Protein AF-0000000080333248 (afdb_homodimer)

Organism: NCBI:txid40318

InterPro domains:
  IPR001387 Cro/C1-type, helix-turn-helix domain [PS50943] (46-101)
  IPR001387 Cro/C1-type, helix-turn-helix domain [SM00530] (45-101)
  IPR001387 Cro/C1-type, helix-turn-helix domain [cd00093] (43-95)
  IPR010982 Lambda repressor-like, DNA-binding domain superfamily [G3DSA:1.10.260.40] (26-103)
  IPR010982 Lambda repressor-like, DNA-binding domain superfamily [SSF47413] (44-108)
  IPR039554 HigA2-like, helix-turn-helix domain [PF13744] (44-101)

Sequence (224 aa):
MSTVGWEETKRRARERREAAGLPVRSAQEKQAAMDRLTAEVRAHKLAEVRREQALTQRQVAASMGVSAPRVSAIEHGELDRAEVATLRAYVEALGGRLRVVADFGDAEYTVAMSTVGWEETKRRARERREAAGLPVRSAQEKQAAMDRLTAEVRAHKLAEVRREQALTQRQVAASMGVSAPRVSAIEHGELDRAEVATLRAYVEALGGRLRVVADFGDAEYTVA

Foldseek 3Di:
DPPVVVVVVVVVVVVVCVVVVNDDQDPVRVVVVVVQVVLQVVLQVLVVLCVVVVHDLCRLCVQLVHDSVVSVCSSRRVVVVDDPVSVQSSQVSSPHGDWDWDDPPVDIDTPD/DPPVVVVVVVVVVVVVCVVVVNDDQDPVRVVVVVVQVVQQVVLQVLVVLCVVVVHDLCRLCVQLVHDSVVSVCSSGGVVVVDDPVSVQSSQVSSVHGDWDWDDPPVDIDTPD

Radius of gyration: 24.89 Å; Cα contacts (8 Å, |Δi|>4): 266; chains: 2; bounding box: 52×78×65 Å

Structure (mmCIF, N/CA/C/O backbone):
data_AF-0000000080333248-model_v1
#
loop_
_entity.id
_entity.type
_entity.pdbx_description
1 polymer 'Helix-turn-helix domain-containing protein'
#
loop_
_atom_site.group_PDB
_atom_site.id
_atom_site.type_symbol
_atom_site.label_atom_id
_atom_site.label_alt_id
_atom_site.label_comp_id
_atom_site.label_asym_id
_atom_site.label_entity_id
_atom_site.label_seq_id
_atom_site.pdbx_PDB_ins_code
_atom_site.Cartn_x
_atom_site.Cartn_y
_atom_site.Cartn_z
_atom_site.occupancy
_atom_site.B_iso_or_equiv
_atom_site.auth_seq_id
_atom_site.auth_comp_id
_atom_site.auth_asym_id
_atom_site.auth_atom_id
_atom_site.pdbx_PDB_model_num
ATOM 1 N N . MET A 1 1 ? -14.992 26.625 38.719 1 55.25 1 MET A N 1
ATOM 2 C CA . MET A 1 1 ? -15.188 27.297 37.438 1 55.25 1 MET A CA 1
ATOM 3 C C . MET A 1 1 ? -16.516 26.891 36.812 1 55.25 1 MET A C 1
ATOM 5 O O . MET A 1 1 ? -16.938 25.734 36.938 1 55.25 1 MET A O 1
ATOM 9 N N . SER A 1 2 ? -17.453 27.672 36.719 1 62.12 2 SER A N 1
ATOM 10 C CA . SER A 1 2 ? -18.828 27.359 36.281 1 62.12 2 SER A CA 1
ATOM 11 C C . SER A 1 2 ? -18.844 26.688 34.906 1 62.12 2 SER A C 1
ATOM 13 O O . SER A 1 2 ? -18.484 27.297 33.906 1 62.12 2 SER A O 1
ATOM 15 N N . THR A 1 3 ? -18.875 25.531 34.906 1 75.19 3 THR A N 1
ATOM 16 C CA . THR A 1 3 ? -18.938 24.672 33.719 1 75.19 3 THR A CA 1
ATOM 17 C C . THR A 1 3 ? -19.953 25.219 32.719 1 75.19 3 THR A C 1
ATOM 19 O O . THR A 1 3 ? -19.75 25.125 31.516 1 75.19 3 THR A O 1
ATOM 22 N N . VAL A 1 4 ? -20.922 25.859 33.344 1 78.56 4 VAL A N 1
ATOM 23 C CA . VAL A 1 4 ? -22.016 26.422 32.531 1 78.56 4 VAL A CA 1
ATOM 24 C C . VAL A 1 4 ? -21.484 27.594 31.703 1 78.56 4 VAL A C 1
ATOM 26 O O . VAL A 1 4 ? -21.828 27.734 30.531 1 78.56 4 VAL A O 1
ATOM 29 N N . GLY A 1 5 ? -20.438 28.062 32.25 1 82.44 5 GLY A N 1
ATOM 30 C CA . GLY A 1 5 ? -19.875 29.234 31.609 1 82.44 5 GLY A CA 1
ATOM 31 C C . GLY A 1 5 ? -19.109 28.906 30.344 1 82.44 5 GLY A C 1
ATOM 32 O O . GLY A 1 5 ? -19.203 29.625 29.344 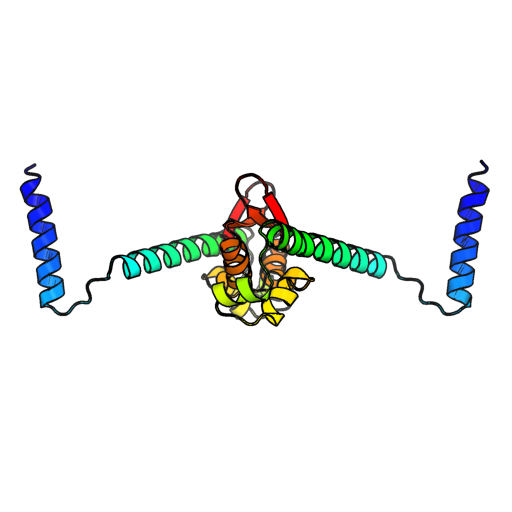1 82.44 5 GLY A O 1
ATOM 33 N N . TRP A 1 6 ? -18.531 27.797 30.406 1 87.62 6 TRP A N 1
ATOM 34 C CA . TRP A 1 6 ? -17.688 27.406 29.281 1 87.62 6 TRP A CA 1
ATOM 35 C C . TRP A 1 6 ? -18.516 26.906 28.109 1 87.62 6 TRP A C 1
ATOM 37 O O . TRP A 1 6 ? -18.266 27.266 26.969 1 87.62 6 TRP A O 1
ATOM 47 N N . GLU A 1 7 ? -19.531 26.094 28.406 1 85.81 7 GLU A N 1
ATOM 48 C CA . GLU A 1 7 ? -20.422 25.578 27.375 1 85.81 7 GLU A CA 1
ATOM 49 C C . GLU A 1 7 ? -21.172 26.703 26.688 1 85.81 7 GLU A C 1
ATOM 51 O O . GLU A 1 7 ? -21.375 26.656 25.469 1 85.81 7 GLU A O 1
ATOM 56 N N . GLU A 1 8 ? -21.641 27.641 27.469 1 85.56 8 GLU A N 1
ATOM 57 C CA . GLU A 1 8 ? -22.344 28.797 26.906 1 85.56 8 GLU A CA 1
ATOM 58 C C . GLU A 1 8 ? -21.422 29.625 26.016 1 85.56 8 GLU A C 1
ATOM 60 O O . GLU A 1 8 ? -21.844 30.078 24.953 1 85.56 8 GLU A O 1
ATOM 65 N N . THR A 1 9 ? -20.281 29.797 26.406 1 86.56 9 THR A N 1
ATOM 66 C CA . THR A 1 9 ? -19.281 30.516 25.625 1 86.56 9 THR A CA 1
ATOM 67 C C . THR A 1 9 ? -19.047 29.812 24.281 1 86.56 9 THR A C 1
ATOM 69 O O . THR A 1 9 ? -19 30.469 23.234 1 86.56 9 THR A O 1
ATOM 72 N N . LYS A 1 10 ? -18.875 28.516 24.281 1 85.44 10 LYS A N 1
ATOM 73 C CA . LYS A 1 10 ? -18.703 27.75 23.047 1 85.44 10 LYS A CA 1
ATOM 74 C C . LYS A 1 10 ? -19.906 27.891 22.141 1 85.44 10 LYS A C 1
ATOM 76 O O . LYS A 1 10 ? -19.766 28.016 20.922 1 85.44 10 LYS A O 1
ATOM 81 N N . ARG A 1 11 ? -21.047 27.766 22.703 1 83.69 11 ARG A N 1
ATOM 82 C CA . ARG A 1 11 ? -22.281 27.891 21.938 1 83.69 11 ARG A CA 1
ATOM 83 C C . ARG A 1 11 ? -22.391 29.25 21.281 1 83.69 11 ARG A C 1
ATOM 85 O O . ARG A 1 11 ? -22.719 29.344 20.094 1 83.69 11 ARG A O 1
ATOM 92 N N . ARG A 1 12 ? -22.141 30.25 21.969 1 86.81 12 ARG A N 1
ATOM 93 C CA . ARG A 1 12 ? -22.203 31.609 21.438 1 86.81 12 ARG A CA 1
ATOM 94 C C . ARG A 1 12 ? -21.203 31.812 20.297 1 86.81 12 ARG A C 1
ATOM 96 O O . ARG A 1 12 ? -21.516 32.438 19.297 1 86.81 12 ARG A O 1
ATOM 103 N N . ALA A 1 13 ? -20 31.312 20.516 1 83.62 13 ALA A N 1
ATOM 104 C CA . ALA A 1 13 ? -18.969 31.391 19.484 1 83.62 13 ALA A CA 1
ATOM 105 C C . ALA A 1 13 ? -19.422 30.719 18.203 1 83.62 13 ALA A C 1
ATOM 107 O O . ALA A 1 13 ? -19.219 31.25 17.109 1 83.62 13 ALA A O 1
ATOM 108 N N . ARG A 1 14 ? -20.031 29.516 18.281 1 81.38 14 ARG A N 1
ATOM 109 C CA . ARG A 1 14 ? -20.562 28.781 17.125 1 81.38 14 ARG A CA 1
ATOM 110 C C . ARG A 1 14 ? -21.625 29.594 16.406 1 81.38 14 ARG A C 1
ATOM 112 O O . ARG A 1 14 ? -21.641 29.656 15.172 1 81.38 14 ARG A O 1
ATOM 119 N N . GLU A 1 15 ? -22.516 30.125 17.156 1 83.62 15 GLU A N 1
ATOM 120 C CA . GLU A 1 15 ? -23.609 30.922 16.609 1 83.62 15 GLU A CA 1
ATOM 121 C C . GLU A 1 15 ? -23.078 32.156 15.875 1 83.62 15 GLU A C 1
ATOM 123 O O . GLU A 1 15 ? -23.578 32.531 14.812 1 83.62 15 GLU A O 1
ATOM 128 N N . ARG A 1 16 ? -22.125 32.688 16.438 1 83.31 16 ARG A N 1
ATOM 129 C CA . ARG A 1 16 ? -21.5 33.844 15.82 1 83.31 16 ARG A CA 1
ATOM 130 C C . ARG A 1 16 ? -20.859 33.469 14.484 1 83.31 16 ARG A C 1
ATOM 132 O O . ARG A 1 16 ? -20.984 34.188 13.5 1 83.31 16 ARG A O 1
ATOM 139 N N . ARG A 1 17 ? -20.156 32.375 14.5 1 83.12 17 ARG A N 1
ATOM 140 C CA . ARG A 1 17 ? -19.531 31.875 13.273 1 83.12 17 ARG A CA 1
ATOM 141 C C . ARG A 1 17 ? -20.578 31.594 12.203 1 83.12 17 ARG A C 1
ATOM 143 O O . ARG A 1 17 ? -20.406 31.969 11.039 1 83.12 17 ARG A O 1
ATOM 150 N N . GLU A 1 18 ? -21.594 30.938 12.633 1 80.5 18 GLU A N 1
ATOM 151 C CA . GLU A 1 18 ? -22.703 30.641 11.727 1 80.5 18 GLU A CA 1
ATOM 152 C C . GLU A 1 18 ? -23.328 31.938 11.188 1 80.5 18 GLU A C 1
ATOM 154 O O . GLU A 1 18 ? -23.625 32.031 10 1 80.5 18 GLU A O 1
ATOM 159 N N . ALA A 1 19 ? -23.5 32.781 12.094 1 85.19 19 ALA A N 1
ATOM 160 C CA . ALA A 1 19 ? -24.094 34.062 11.727 1 85.19 19 ALA A CA 1
ATOM 161 C C . ALA A 1 19 ? -23.203 34.844 10.773 1 85.19 19 ALA A C 1
ATOM 163 O O . ALA A 1 19 ? -23.703 35.594 9.906 1 85.19 19 ALA A O 1
ATOM 164 N N . ALA A 1 20 ? -21.969 34.688 10.945 1 86.31 20 ALA A N 1
ATOM 165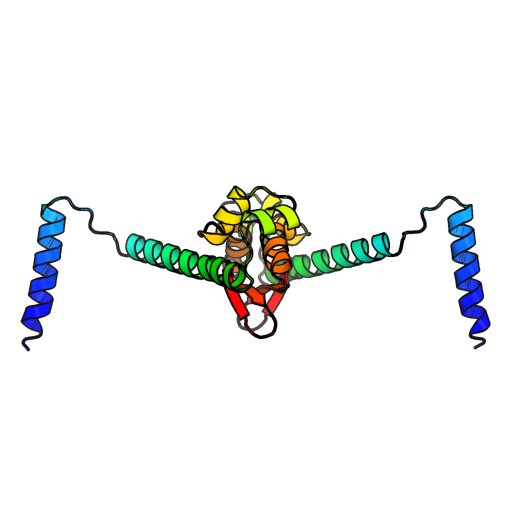 C CA . ALA A 1 20 ? -20.984 35.375 10.109 1 86.31 20 ALA A CA 1
ATOM 166 C C . ALA A 1 20 ? -20.828 34.688 8.758 1 86.31 20 ALA A C 1
ATOM 168 O O . ALA A 1 20 ? -20.109 35.188 7.883 1 86.31 20 ALA A O 1
ATOM 169 N N . GLY A 1 21 ? -21.594 33.562 8.57 1 79.12 21 GLY A N 1
ATOM 170 C CA . GLY A 1 21 ? -21.547 32.812 7.328 1 79.12 21 GLY A CA 1
ATOM 171 C C . GLY A 1 21 ? -20.312 31.938 7.211 1 79.12 21 GLY A C 1
ATOM 172 O O . GLY A 1 21 ? -19.906 31.562 6.102 1 79.12 21 GLY A O 1
ATOM 173 N N . LEU A 1 22 ? -19.641 31.953 8.281 1 77.69 22 LEU A N 1
ATOM 174 C CA . LEU A 1 22 ? -18.469 31.078 8.266 1 77.69 22 LEU A CA 1
ATOM 175 C C . LEU A 1 22 ? -18.891 29.609 8.289 1 77.69 22 LEU A C 1
ATOM 177 O O . LEU A 1 22 ? -19.828 29.234 9.008 1 77.69 22 LEU A O 1
ATOM 181 N N . PRO A 1 23 ? -18.391 28.906 7.41 1 72.12 23 PRO A N 1
ATOM 182 C CA . PRO A 1 23 ? -18.844 27.516 7.344 1 72.12 23 PRO A CA 1
ATOM 183 C C . PRO A 1 23 ? -18.5 26.734 8.609 1 72.12 23 PRO A C 1
ATOM 185 O O . PRO A 1 23 ? -17.422 26.875 9.172 1 72.12 23 PRO A O 1
ATOM 188 N N . VAL A 1 24 ? -19.562 26.344 9.367 1 81.06 24 VAL A N 1
ATOM 189 C CA . VAL A 1 24 ? -19.359 25.359 10.422 1 81.06 24 VAL A CA 1
ATOM 190 C C . VAL A 1 24 ? -19.172 23.984 9.812 1 81.06 24 VAL A C 1
ATOM 192 O O . VAL A 1 24 ? -19.922 23.594 8.906 1 81.06 24 VAL A O 1
ATOM 195 N N . ARG A 1 25 ? -17.984 23.484 10.086 1 83 25 ARG A N 1
ATOM 196 C CA . ARG A 1 25 ? -17.719 22.172 9.508 1 83 25 ARG A CA 1
ATOM 197 C C . ARG A 1 25 ? -18.609 21.094 10.125 1 83 25 ARG A C 1
ATOM 199 O O . ARG A 1 25 ? -18.797 21.062 11.344 1 83 25 ARG A O 1
ATOM 206 N N . SER A 1 26 ? -19.359 20.375 9.328 1 90.06 26 SER A N 1
ATOM 207 C CA . SER A 1 26 ? -20.141 19.234 9.773 1 90.06 26 SER A CA 1
ATOM 208 C C . SER A 1 26 ? -19.266 18.188 10.453 1 90.06 26 SER A C 1
ATOM 210 O O . SER A 1 26 ? -18.031 18.25 10.375 1 90.06 26 SER A O 1
ATOM 212 N N . ALA A 1 27 ? -19.906 17.328 11.281 1 89.81 27 ALA A N 1
ATOM 213 C CA . ALA A 1 27 ? -19.172 16.234 11.914 1 89.81 27 ALA A CA 1
ATOM 214 C C . ALA A 1 27 ? -18.391 15.43 10.883 1 89.81 27 ALA A C 1
ATOM 216 O O . ALA A 1 27 ? -17.25 15.031 11.141 1 89.81 27 ALA A O 1
ATOM 217 N N . GLN A 1 28 ? -19.016 15.219 9.758 1 91.25 28 GLN A N 1
ATOM 218 C CA . GLN A 1 28 ? -18.375 14.484 8.672 1 91.25 28 GLN A CA 1
ATOM 219 C C . GLN A 1 28 ? -17.156 15.242 8.141 1 91.25 28 GLN A C 1
ATOM 221 O O . GLN A 1 28 ? -16.109 14.641 7.875 1 91.25 28 GLN A O 1
ATOM 226 N N . GLU A 1 29 ? -17.312 16.469 8.023 1 91.38 29 GLU A N 1
ATOM 227 C CA . GLU A 1 29 ? -16.219 17.297 7.535 1 91.38 29 GLU A CA 1
ATOM 228 C C . GLU A 1 29 ? -15.055 17.328 8.531 1 91.38 29 GLU A C 1
ATOM 230 O O . GLU A 1 29 ? -13.891 17.312 8.133 1 91.38 29 GLU A O 1
ATOM 235 N N . LYS A 1 30 ? -15.398 17.422 9.75 1 92.12 30 LYS A N 1
ATOM 236 C CA . LYS A 1 30 ? -14.375 17.406 10.789 1 92.12 30 LYS A CA 1
ATOM 237 C C . LYS A 1 30 ? -13.594 16.094 10.773 1 92.12 30 LYS A C 1
ATOM 239 O O . LYS A 1 30 ? -12.359 16.109 10.875 1 92.12 30 LYS A O 1
ATOM 244 N N . GLN A 1 31 ? -14.266 15.031 10.648 1 91.06 31 GLN A N 1
ATOM 245 C CA . GLN A 1 31 ? -13.633 13.727 10.594 1 91.06 31 GLN A CA 1
ATOM 246 C C . GLN A 1 31 ? -12.703 13.609 9.391 1 91.06 31 GLN A C 1
ATOM 248 O O . GLN A 1 31 ? -11.586 13.102 9.5 1 91.06 31 GLN A O 1
ATOM 253 N N . ALA A 1 32 ? -13.219 14.062 8.312 1 89.38 32 ALA A N 1
ATOM 254 C CA . ALA A 1 32 ? -12.406 14.023 7.098 1 89.38 32 ALA A CA 1
ATOM 255 C C . ALA A 1 32 ? -11.141 14.859 7.254 1 89.38 32 ALA A C 1
ATOM 257 O O . ALA A 1 32 ? -10.07 14.477 6.777 1 89.38 32 ALA A O 1
ATOM 258 N N . ALA A 1 33 ? -11.273 15.938 7.836 1 89.62 33 ALA A N 1
ATOM 259 C CA . ALA A 1 33 ? -10.125 16.812 8.062 1 89.62 33 ALA A CA 1
ATOM 260 C C . ALA A 1 33 ? -9.109 16.156 8.992 1 89.62 33 ALA A C 1
ATOM 262 O O . ALA A 1 33 ? -7.902 16.219 8.758 1 89.62 33 ALA A O 1
ATOM 263 N N . MET A 1 34 ? -9.609 15.562 9.984 1 90.12 34 MET A N 1
ATOM 264 C CA . MET A 1 34 ? -8.727 14.867 10.922 1 90.12 34 MET A CA 1
ATOM 265 C C . MET A 1 34 ? -8 13.719 10.227 1 90.12 34 MET A C 1
ATOM 267 O O . MET A 1 34 ? -6.816 13.492 10.469 1 90.12 34 MET A O 1
ATOM 271 N N . ASP A 1 35 ? -8.695 12.977 9.398 1 85.5 35 ASP A N 1
ATOM 272 C CA . ASP A 1 35 ? -8.094 11.883 8.633 1 85.5 35 ASP A CA 1
ATOM 273 C C . ASP A 1 35 ? -6.98 12.398 7.73 1 85.5 35 ASP A C 1
ATOM 275 O O . ASP A 1 35 ? -5.93 11.766 7.609 1 85.5 35 ASP A O 1
ATOM 279 N N . ARG A 1 36 ? -7.254 13.461 7.109 1 85.5 36 ARG A N 1
ATOM 280 C CA . ARG A 1 36 ? -6.25 14.07 6.242 1 85.5 36 ARG A CA 1
ATOM 281 C C . ARG A 1 36 ? -5.008 14.453 7.035 1 85.5 36 ARG A C 1
ATOM 283 O O . ARG A 1 36 ? -3.881 14.211 6.59 1 85.5 36 ARG A O 1
ATOM 290 N N . LEU A 1 37 ? -5.273 15.039 8.172 1 86.31 37 LEU A N 1
ATOM 291 C CA . LEU A 1 37 ? -4.156 15.461 9.008 1 86.31 37 LEU A CA 1
ATOM 292 C C . LEU A 1 37 ? -3.334 14.258 9.461 1 86.31 37 LEU A C 1
ATOM 294 O O . LEU A 1 37 ? -2.102 14.305 9.453 1 86.31 37 LEU A O 1
ATOM 298 N N . THR A 1 38 ? -3.965 13.234 9.844 1 86.06 38 THR A N 1
ATOM 299 C CA . THR A 1 38 ? -3.291 12.016 10.266 1 86.06 38 THR A CA 1
ATOM 300 C C . THR A 1 38 ? -2.449 11.438 9.133 1 86.06 38 THR A C 1
ATOM 302 O O . THR A 1 38 ? -1.312 11.016 9.352 1 86.06 38 THR A O 1
ATOM 305 N N . ALA A 1 39 ? -2.977 11.453 7.93 1 84.56 39 ALA A N 1
ATOM 306 C CA . ALA A 1 39 ? -2.246 10.977 6.762 1 84.56 39 ALA A CA 1
ATOM 307 C C . ALA A 1 39 ? -1.002 11.82 6.504 1 84.56 39 ALA A C 1
ATOM 309 O O . ALA A 1 39 ? 0.063 11.289 6.184 1 84.56 39 ALA A O 1
ATOM 310 N N . GLU A 1 40 ? -1.202 13.078 6.691 1 86.69 40 GLU A N 1
ATOM 311 C CA . GLU A 1 40 ? -0.088 14 6.488 1 86.69 40 GLU A CA 1
ATOM 312 C C . GLU A 1 40 ? 1.023 13.758 7.504 1 86.69 40 GLU A C 1
ATOM 314 O O . GLU A 1 40 ? 2.205 13.766 7.156 1 86.69 40 GLU A O 1
ATOM 319 N N . VAL A 1 41 ? 0.621 13.547 8.672 1 87.31 41 VAL A N 1
ATOM 320 C CA . VAL A 1 41 ? 1.585 13.281 9.734 1 87.31 41 VAL A CA 1
ATOM 321 C C . VAL A 1 41 ? 2.35 12 9.43 1 87.31 41 VAL A C 1
ATOM 323 O O . VAL A 1 41 ? 3.572 11.945 9.586 1 87.31 41 VAL A O 1
ATOM 326 N N . ARG A 1 42 ? 1.69 11.031 8.953 1 85.5 42 ARG A N 1
ATOM 327 C CA . ARG A 1 42 ? 2.316 9.758 8.617 1 85.5 42 ARG A CA 1
ATOM 328 C C . ARG A 1 42 ? 3.318 9.922 7.477 1 85.5 42 ARG A C 1
ATOM 330 O O . ARG A 1 42 ? 4.422 9.367 7.531 1 85.5 42 ARG A O 1
ATOM 337 N N . ALA A 1 43 ? 2.926 10.656 6.5 1 86.25 43 ALA A N 1
ATOM 338 C CA . ALA A 1 43 ? 3.812 10.898 5.363 1 86.25 43 ALA A CA 1
ATOM 339 C C . ALA A 1 43 ? 5.039 11.703 5.789 1 86.25 43 ALA A C 1
ATOM 341 O O . ALA A 1 43 ? 6.145 11.461 5.297 1 86.25 43 ALA A O 1
ATOM 342 N N . HIS A 1 44 ? 4.836 12.547 6.715 1 89.25 44 HIS A N 1
ATOM 343 C CA . HIS A 1 44 ? 5.922 13.398 7.184 1 89.25 44 HIS A CA 1
ATOM 344 C C . HIS A 1 44 ? 6.992 12.578 7.898 1 89.25 44 HIS A C 1
ATOM 346 O O . HIS A 1 44 ? 8.172 12.953 7.887 1 89.25 44 HIS A O 1
ATOM 352 N N . LYS A 1 45 ? 6.602 11.508 8.484 1 91.06 45 LYS A N 1
ATOM 353 C CA . LYS A 1 45 ? 7.586 10.656 9.148 1 91.06 45 LYS A CA 1
ATOM 354 C C . LYS A 1 45 ? 8.617 10.133 8.156 1 91.06 45 LYS A C 1
ATOM 356 O O . LYS A 1 45 ? 9.797 10 8.492 1 91.06 45 LYS A O 1
ATOM 361 N N . LEU A 1 46 ? 8.18 9.875 6.945 1 93.25 46 LEU A N 1
ATOM 362 C CA . LEU A 1 46 ? 9.109 9.43 5.91 1 93.25 46 LEU A CA 1
ATOM 363 C C . LEU A 1 46 ? 10.102 10.531 5.562 1 93.25 46 LEU A C 1
ATOM 365 O O . LEU A 1 46 ? 11.289 10.266 5.359 1 93.25 46 LEU A O 1
ATOM 369 N N . ALA A 1 47 ? 9.578 11.695 5.512 1 94.56 47 ALA A N 1
ATOM 370 C CA . ALA A 1 47 ? 10.445 12.844 5.262 1 94.56 47 ALA A CA 1
ATOM 371 C C . ALA A 1 47 ? 11.469 13.008 6.379 1 94.56 47 ALA A C 1
ATOM 373 O O . ALA A 1 47 ? 12.641 13.305 6.117 1 94.56 47 ALA A O 1
ATOM 374 N N . GLU A 1 48 ? 11.008 12.828 7.613 1 94.94 48 GLU A N 1
ATOM 375 C CA . GLU A 1 48 ? 11.906 12.922 8.766 1 94.94 48 GLU A CA 1
ATOM 376 C C . GLU A 1 48 ? 13.016 11.875 8.68 1 94.94 48 GLU A C 1
ATOM 378 O O . GLU A 1 48 ? 14.18 12.18 8.953 1 94.94 48 GLU A O 1
ATOM 383 N N . VAL A 1 49 ? 12.664 10.664 8.352 1 95 49 VAL A N 1
ATOM 384 C CA . VAL A 1 49 ? 13.648 9.594 8.188 1 95 49 VAL A CA 1
ATOM 385 C C . VAL A 1 49 ? 14.664 9.984 7.117 1 95 49 VAL A C 1
ATOM 387 O O . VAL A 1 49 ? 15.867 9.805 7.305 1 95 49 VAL A O 1
ATOM 390 N N . ARG A 1 50 ? 14.156 10.438 5.973 1 96.38 50 ARG A N 1
ATOM 391 C CA . ARG A 1 50 ? 15.039 10.875 4.891 1 96.38 50 ARG A CA 1
ATOM 392 C C . ARG A 1 50 ? 16.031 11.922 5.383 1 96.38 50 ARG A C 1
ATOM 394 O O . ARG A 1 50 ? 17.234 11.812 5.121 1 96.38 50 ARG A O 1
ATOM 401 N N . ARG A 1 51 ? 15.547 12.93 6.113 1 96.75 51 ARG A N 1
ATOM 402 C CA . ARG A 1 51 ? 16.375 14.023 6.605 1 96.75 51 ARG A CA 1
ATOM 403 C C . ARG A 1 51 ? 17.406 13.516 7.617 1 96.75 51 ARG A C 1
ATOM 405 O O . ARG A 1 51 ? 18.547 13.984 7.641 1 96.75 51 ARG A O 1
ATOM 412 N N . GLU A 1 52 ? 16.984 12.625 8.438 1 95.75 52 GLU A N 1
ATOM 413 C CA . GLU A 1 52 ? 17.891 12.039 9.422 1 95.75 52 GLU A CA 1
ATOM 414 C C . GLU A 1 52 ? 19.062 11.344 8.742 1 95.75 52 GLU A C 1
ATOM 416 O O . GLU A 1 52 ? 20.141 11.219 9.328 1 95.75 52 GLU A O 1
ATOM 421 N N . GLN A 1 53 ? 18.875 10.945 7.551 1 95.62 53 GLN A N 1
ATOM 422 C CA . GLN A 1 53 ? 19.922 10.281 6.785 1 95.62 53 GLN A CA 1
ATOM 423 C C . GLN A 1 53 ? 20.688 11.281 5.918 1 95.62 53 GLN A C 1
ATOM 425 O O . GLN A 1 53 ? 21.5 10.883 5.082 1 95.62 53 GLN A O 1
ATOM 430 N N . ALA A 1 54 ? 20.281 12.484 6.023 1 97.5 54 ALA A N 1
ATOM 431 C CA . ALA A 1 54 ? 20.938 13.594 5.328 1 97.5 54 ALA A CA 1
ATOM 432 C C . ALA A 1 54 ? 20.734 13.484 3.818 1 97.5 54 ALA A C 1
ATOM 434 O O . ALA A 1 54 ? 21.656 13.805 3.049 1 97.5 54 ALA A O 1
ATOM 435 N N . LEU A 1 55 ? 19.656 12.945 3.447 1 97.25 55 LEU A N 1
ATOM 436 C CA . LEU A 1 55 ? 19.312 12.844 2.029 1 97.25 55 LEU A CA 1
ATOM 437 C C . LEU A 1 55 ? 18.359 13.945 1.611 1 97.25 55 LEU A C 1
ATOM 439 O O . LEU A 1 55 ? 17.453 14.305 2.363 1 97.25 55 LEU A O 1
ATOM 443 N N . THR A 1 56 ? 18.562 14.43 0.444 1 97.56 56 THR A N 1
ATOM 444 C CA . THR A 1 56 ? 17.609 15.352 -0.159 1 97.56 56 THR A CA 1
ATOM 445 C C . THR A 1 56 ? 16.547 14.586 -0.943 1 97.56 56 THR A C 1
ATOM 447 O O . THR A 1 56 ? 16.719 13.398 -1.229 1 97.56 56 THR A O 1
ATOM 450 N N . GLN A 1 57 ? 15.469 15.344 -1.197 1 96.5 57 GLN A N 1
ATOM 451 C CA . GLN A 1 57 ? 14.445 14.734 -2.049 1 96.5 57 GLN A CA 1
ATOM 452 C C . GLN A 1 57 ? 15.016 14.383 -3.42 1 96.5 57 GLN A C 1
ATOM 454 O O . GLN A 1 57 ? 14.672 13.352 -3.996 1 96.5 57 GLN A O 1
ATOM 459 N N . ARG A 1 58 ? 15.969 15.164 -3.912 1 97.62 58 ARG A N 1
ATOM 460 C CA . ARG A 1 58 ? 16.578 14.953 -5.219 1 97.62 58 ARG A CA 1
ATOM 461 C C . ARG A 1 58 ? 17.438 13.688 -5.223 1 97.62 58 ARG A C 1
ATOM 463 O O . ARG A 1 58 ? 17.422 12.922 -6.191 1 97.62 58 ARG A O 1
ATOM 470 N N . GLN A 1 59 ? 18.109 13.5 -4.188 1 97.75 59 GLN A N 1
ATOM 471 C CA . GLN A 1 59 ? 18.953 12.32 -4.082 1 97.75 59 GLN A CA 1
ATOM 472 C C . GLN A 1 59 ? 18.125 11.039 -4.023 1 97.75 59 GLN A C 1
ATOM 474 O O . GLN A 1 59 ? 18.438 10.055 -4.688 1 97.75 59 GLN A O 1
ATOM 479 N N . VAL A 1 60 ? 17.109 11.062 -3.27 1 97.62 60 VAL A N 1
ATOM 480 C CA . VAL A 1 60 ? 16.219 9.906 -3.188 1 97.62 60 VAL A CA 1
ATOM 481 C C . VAL A 1 60 ? 15.562 9.656 -4.547 1 97.62 60 VAL A C 1
ATOM 483 O O . VAL A 1 60 ? 15.523 8.523 -5.023 1 97.62 60 VAL A O 1
ATOM 486 N N . ALA A 1 61 ? 15.062 10.734 -5.172 1 97.56 61 ALA A N 1
ATOM 487 C CA . ALA A 1 61 ? 14.422 10.641 -6.48 1 97.56 61 ALA A CA 1
ATOM 488 C C . ALA A 1 61 ? 15.359 10.031 -7.516 1 97.56 61 ALA A C 1
ATOM 490 O O . ALA A 1 61 ? 14.945 9.188 -8.312 1 97.56 61 ALA A O 1
ATOM 491 N N . ALA A 1 62 ? 16.578 10.43 -7.426 1 97.31 62 ALA A N 1
ATOM 492 C CA . ALA A 1 62 ? 17.594 9.906 -8.344 1 97.31 62 ALA A CA 1
ATOM 493 C C . ALA A 1 62 ? 17.781 8.406 -8.156 1 97.31 62 ALA A C 1
ATOM 495 O O . ALA A 1 62 ? 17.828 7.652 -9.133 1 97.31 62 ALA A O 1
ATOM 496 N N . SER A 1 63 ? 17.828 8 -6.918 1 96.31 63 SER A N 1
ATOM 497 C CA . SER A 1 63 ? 18 6.586 -6.621 1 96.31 63 SER A CA 1
ATOM 498 C C . SER A 1 63 ? 16.797 5.77 -7.082 1 96.31 63 SER A C 1
ATOM 500 O O . SER A 1 63 ? 16.938 4.586 -7.398 1 96.31 63 SER A O 1
ATOM 502 N N . MET A 1 64 ? 15.656 6.363 -7.066 1 96.31 64 MET A N 1
ATOM 503 C CA . MET A 1 64 ? 14.414 5.699 -7.453 1 96.31 64 MET A CA 1
ATOM 504 C C . MET A 1 64 ? 14.195 5.793 -8.961 1 96.31 64 MET A C 1
ATOM 506 O O . MET A 1 64 ? 13.352 5.09 -9.516 1 96.31 64 MET A O 1
ATOM 510 N N . GLY A 1 65 ? 14.859 6.668 -9.609 1 96.31 65 GLY A N 1
ATOM 511 C CA . GLY A 1 65 ? 14.633 6.91 -11.031 1 96.31 65 GLY A CA 1
ATOM 512 C C . GLY A 1 65 ? 13.352 7.672 -11.305 1 96.31 65 GLY A C 1
ATOM 513 O O . GLY A 1 65 ? 12.67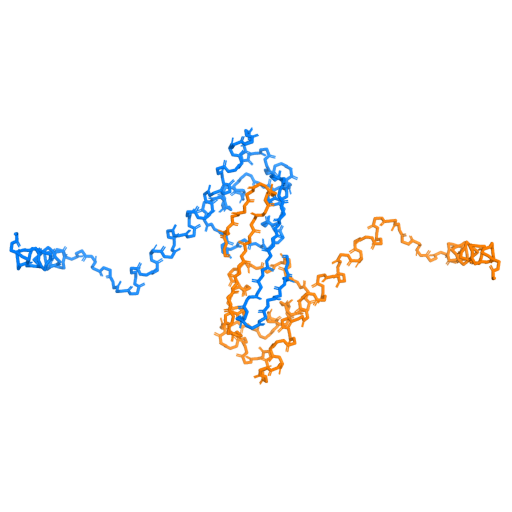2 7.414 -12.297 1 96.31 65 GLY A O 1
ATOM 514 N N . VAL A 1 66 ? 12.961 8.523 -10.383 1 95.88 66 VAL A N 1
ATOM 515 C CA . VAL A 1 66 ? 11.773 9.344 -10.523 1 95.88 66 VAL A CA 1
ATOM 516 C C . VAL A 1 66 ? 12.133 10.82 -10.32 1 95.88 66 VAL A C 1
ATOM 518 O O . VAL A 1 66 ? 13.289 11.148 -10.078 1 95.88 66 VAL A O 1
ATOM 521 N N . SER A 1 67 ? 11.086 11.672 -10.508 1 95.56 67 SER A N 1
ATOM 522 C CA . SER A 1 67 ? 11.297 13.102 -10.32 1 95.56 67 SER A CA 1
ATOM 523 C C . SER A 1 67 ? 11.219 13.477 -8.844 1 95.56 67 SER A C 1
ATOM 525 O O . SER A 1 67 ? 10.539 12.812 -8.062 1 95.56 67 SER A O 1
ATOM 527 N N . ALA A 1 68 ? 11.914 14.594 -8.508 1 95.69 68 ALA A N 1
ATOM 528 C CA . ALA A 1 68 ? 11.883 15.117 -7.141 1 95.69 68 ALA A CA 1
ATOM 529 C C . ALA A 1 68 ? 10.453 15.477 -6.727 1 95.69 68 ALA A C 1
ATOM 531 O O . ALA A 1 68 ? 10.047 15.227 -5.59 1 95.69 68 ALA A O 1
ATOM 532 N N . PRO A 1 69 ? 9.656 15.977 -7.621 1 94.69 69 PRO A N 1
ATOM 533 C CA . PRO A 1 69 ? 8.266 16.266 -7.258 1 94.69 69 PRO A CA 1
ATOM 534 C C . PRO A 1 69 ? 7.48 15.023 -6.867 1 94.69 69 PRO A C 1
ATOM 536 O O . PRO A 1 69 ? 6.605 15.086 -6 1 94.69 69 PRO A O 1
ATOM 539 N N . ARG A 1 70 ? 7.781 13.945 -7.43 1 93.38 70 ARG A N 1
ATOM 540 C CA . ARG A 1 70 ? 7.109 12.703 -7.066 1 93.38 70 ARG A CA 1
ATOM 541 C C . ARG A 1 70 ? 7.461 12.281 -5.645 1 93.38 70 ARG A C 1
ATOM 543 O O . ARG A 1 70 ? 6.59 11.852 -4.887 1 93.38 70 ARG A O 1
ATOM 550 N N . VAL A 1 71 ? 8.742 12.414 -5.355 1 94.62 71 VAL A N 1
ATOM 551 C CA . VAL A 1 71 ? 9.188 12.109 -4 1 94.62 71 VAL A CA 1
ATOM 552 C C . VAL A 1 71 ? 8.523 13.07 -3.016 1 94.62 71 VAL A C 1
ATOM 554 O O . VAL A 1 71 ? 8.031 12.648 -1.963 1 94.62 71 VAL A O 1
ATOM 557 N N . SER A 1 72 ? 8.445 14.32 -3.365 1 93.44 72 SER A N 1
ATOM 558 C CA . SER A 1 72 ? 7.793 15.32 -2.531 1 93.44 72 SER A CA 1
ATOM 559 C C . SER A 1 72 ? 6.328 14.969 -2.287 1 93.44 72 SER A C 1
ATOM 561 O O . SER A 1 72 ? 5.832 15.109 -1.169 1 93.44 72 SER A O 1
ATOM 563 N N . ALA A 1 73 ? 5.691 14.516 -3.291 1 90.81 73 ALA A N 1
ATOM 564 C CA . ALA A 1 73 ? 4.285 14.133 -3.184 1 90.81 73 ALA A CA 1
ATOM 565 C C . ALA A 1 73 ? 4.102 13 -2.184 1 90.81 73 ALA A C 1
ATOM 567 O O . ALA A 1 73 ? 3.139 12.992 -1.411 1 90.81 73 ALA A O 1
ATOM 568 N N . ILE A 1 74 ? 4.949 12.07 -2.209 1 90.88 74 ILE A N 1
ATOM 569 C CA . ILE A 1 74 ? 4.922 10.945 -1.286 1 90.88 74 ILE A CA 1
ATOM 570 C C . ILE A 1 74 ? 5.109 11.445 0.145 1 90.88 74 ILE A C 1
ATOM 572 O O . ILE A 1 74 ? 4.383 11.031 1.053 1 90.88 74 ILE A O 1
ATOM 576 N N . GLU A 1 75 ? 5.98 12.391 0.323 1 92.25 75 GLU A N 1
ATOM 577 C CA . GLU A 1 75 ? 6.344 12.867 1.654 1 92.25 75 GLU A CA 1
ATOM 578 C C . GLU A 1 75 ? 5.289 13.82 2.209 1 92.25 75 GLU A C 1
ATOM 580 O O . GLU A 1 75 ? 5.23 14.055 3.418 1 92.25 75 GLU A O 1
ATOM 585 N N . HIS A 1 76 ? 4.445 14.414 1.37 1 85.44 76 HIS A N 1
ATOM 586 C CA . HIS A 1 76 ? 3.508 15.438 1.821 1 85.44 76 HIS A CA 1
ATOM 587 C C . HIS A 1 76 ? 2.07 14.938 1.763 1 85.44 76 HIS A C 1
ATOM 589 O O . HIS A 1 76 ? 1.128 15.727 1.788 1 85.44 76 HIS A O 1
ATOM 595 N N . GLY A 1 77 ? 1.944 13.711 1.764 1 76 77 GLY A N 1
ATOM 596 C CA . GLY A 1 77 ? 0.627 13.219 2.137 1 76 77 GLY A CA 1
ATOM 597 C C . GLY A 1 77 ? -0.13 12.602 0.977 1 76 77 GLY A C 1
ATOM 598 O O . GLY A 1 77 ? -1.275 12.172 1.134 1 76 77 GLY A O 1
ATOM 599 N N . GLU A 1 78 ? 0.34 12.508 -0.135 1 82.75 78 GLU A N 1
ATOM 600 C CA . GLU A 1 78 ? -0.404 11.883 -1.225 1 82.75 78 GLU A CA 1
ATOM 601 C C . GLU A 1 78 ? -0.125 10.383 -1.294 1 82.75 78 GLU A C 1
ATOM 603 O O . GLU A 1 78 ? 0.004 9.82 -2.383 1 82.75 78 GLU A O 1
ATOM 608 N N . LEU A 1 79 ? -0.054 9.773 -0.053 1 88.5 79 LEU A N 1
ATOM 609 C CA . LEU A 1 79 ? 0.296 8.359 0.002 1 88.5 79 LEU A CA 1
ATOM 610 C C . LEU A 1 79 ? -0.848 7.5 -0.521 1 88.5 79 LEU A C 1
ATOM 612 O O . LEU A 1 79 ? -0.614 6.445 -1.116 1 88.5 79 LEU A O 1
ATOM 616 N N . ASP A 1 80 ? -2.002 8.094 -0.395 1 88.81 80 ASP A N 1
ATOM 617 C CA . ASP A 1 80 ? -3.184 7.363 -0.847 1 88.81 80 ASP A CA 1
ATOM 618 C C . ASP A 1 80 ? -3.135 7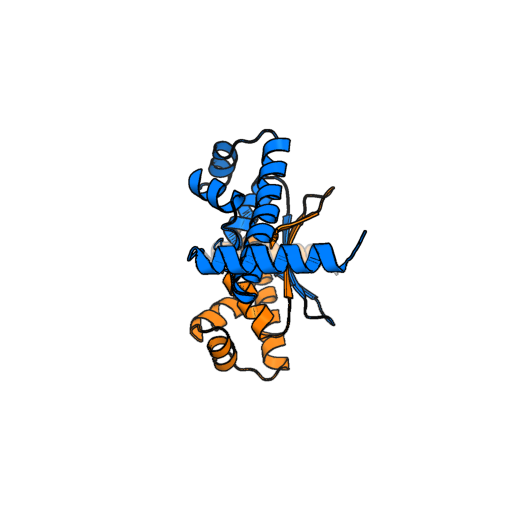.121 -2.354 1 88.81 80 ASP A C 1
ATOM 620 O O . ASP A 1 80 ? -3.572 6.074 -2.832 1 88.81 80 ASP A O 1
ATOM 624 N N . ARG A 1 81 ? -2.531 8.047 -2.975 1 90.38 81 ARG A N 1
ATOM 625 C CA . ARG A 1 81 ? -2.52 7.969 -4.43 1 90.38 81 ARG A CA 1
ATOM 626 C C . ARG A 1 81 ? -1.246 7.297 -4.938 1 90.38 81 ARG A C 1
ATOM 628 O O . ARG A 1 81 ? -1.105 7.043 -6.133 1 90.38 81 ARG A O 1
ATOM 635 N N . ALA A 1 82 ? -0.406 6.984 -4.016 1 92.75 82 ALA A N 1
ATOM 636 C CA . ALA A 1 82 ? 0.839 6.336 -4.422 1 92.75 82 ALA A CA 1
ATOM 637 C C . ALA A 1 82 ? 0.619 4.855 -4.715 1 92.75 82 ALA A C 1
ATOM 639 O O . ALA A 1 82 ? -0.136 4.184 -4.008 1 92.75 82 ALA A O 1
ATOM 640 N N . GLU A 1 83 ? 1.26 4.43 -5.793 1 93.38 83 GLU A N 1
ATOM 641 C CA . GLU A 1 83 ? 1.31 2.99 -6.031 1 93.38 83 GLU A CA 1
ATOM 642 C C . GLU A 1 83 ? 2.131 2.281 -4.957 1 93.38 83 GLU A C 1
ATOM 644 O O . GLU A 1 83 ? 3.137 2.816 -4.484 1 93.38 83 GLU A O 1
ATOM 649 N N . VAL A 1 84 ? 1.736 1.022 -4.676 1 94.44 84 VAL A N 1
ATOM 650 C CA . VAL A 1 84 ? 2.453 0.219 -3.693 1 94.44 84 VAL A CA 1
ATOM 651 C C . VAL A 1 84 ? 3.92 0.091 -4.102 1 94.44 84 VAL A C 1
ATOM 653 O O . VAL A 1 84 ? 4.816 0.241 -3.268 1 94.44 84 VAL A O 1
ATOM 656 N N . ALA A 1 85 ? 4.188 -0.097 -5.371 1 93.06 85 ALA A N 1
ATOM 657 C CA . ALA A 1 85 ? 5.555 -0.241 -5.859 1 93.06 85 ALA A CA 1
ATOM 658 C C . ALA A 1 85 ? 6.359 1.036 -5.629 1 93.06 85 ALA A C 1
ATOM 660 O O . ALA A 1 85 ? 7.543 0.979 -5.297 1 93.06 85 ALA A O 1
ATOM 661 N N . THR A 1 86 ? 5.762 2.121 -5.816 1 94.25 86 THR A N 1
ATOM 662 C CA . THR A 1 86 ? 6.441 3.396 -5.621 1 94.25 86 THR A CA 1
ATOM 663 C C . THR A 1 86 ? 6.797 3.604 -4.152 1 94.25 86 THR A C 1
ATOM 665 O O . THR A 1 86 ? 7.918 3.992 -3.828 1 94.25 86 THR A O 1
ATOM 668 N N . LEU A 1 87 ? 5.836 3.357 -3.35 1 94.69 87 LEU A N 1
ATOM 669 C CA . LEU A 1 87 ? 6.078 3.484 -1.917 1 94.69 87 LEU A CA 1
ATOM 670 C C . LEU A 1 87 ? 7.16 2.514 -1.46 1 94.69 87 LEU A C 1
ATOM 672 O O . LEU A 1 87 ? 8.016 2.869 -0.642 1 94.69 87 LEU A O 1
ATOM 676 N N . ARG A 1 88 ? 7.129 1.348 -2 1 95.19 88 ARG A N 1
ATOM 677 C CA . ARG A 1 88 ? 8.164 0.363 -1.703 1 95.19 88 ARG A CA 1
ATOM 678 C C . ARG A 1 88 ? 9.547 0.879 -2.104 1 95.19 88 ARG A C 1
ATOM 680 O O . ARG A 1 88 ? 10.484 0.819 -1.313 1 95.19 88 ARG A O 1
ATOM 687 N N . ALA A 1 89 ? 9.578 1.354 -3.268 1 95.75 89 ALA A N 1
ATOM 688 C CA . ALA A 1 89 ? 10.852 1.872 -3.766 1 95.75 89 ALA A CA 1
ATOM 689 C C . ALA A 1 89 ? 11.367 3.004 -2.879 1 95.75 89 ALA A C 1
ATOM 691 O O . ALA A 1 89 ? 12.562 3.082 -2.592 1 95.75 89 ALA A O 1
ATOM 692 N N . TYR A 1 90 ? 10.477 3.812 -2.482 1 96.31 90 TYR A N 1
ATOM 693 C CA . TYR A 1 90 ? 10.852 4.934 -1.625 1 96.31 90 TYR A CA 1
ATOM 694 C C . TYR A 1 90 ? 11.414 4.438 -0.296 1 96.31 90 TYR A C 1
ATOM 696 O O . TYR A 1 90 ? 12.492 4.859 0.13 1 96.31 90 TYR A O 1
ATOM 704 N N . VAL A 1 91 ? 10.695 3.617 0.341 1 96.81 91 VAL A N 1
ATOM 705 C CA . VAL A 1 91 ? 11.102 3.088 1.638 1 96.81 91 VAL A CA 1
ATOM 706 C C . VAL A 1 91 ? 12.43 2.348 1.501 1 96.81 91 VAL A C 1
ATOM 708 O O . VAL A 1 91 ? 13.312 2.48 2.354 1 96.81 91 VAL A O 1
ATOM 711 N N . GLU A 1 92 ? 12.586 1.607 0.424 1 96.62 92 GLU A N 1
ATOM 712 C CA . GLU A 1 92 ? 13.828 0.88 0.17 1 96.62 92 GLU A CA 1
ATOM 713 C C . GLU A 1 92 ? 14.992 1.839 -0.066 1 96.62 92 GLU A C 1
ATOM 715 O O . GLU A 1 92 ? 16.109 1.59 0.39 1 96.62 92 GLU A O 1
ATOM 720 N N . ALA A 1 93 ? 14.695 2.891 -0.791 1 96.69 93 ALA A N 1
ATOM 721 C CA . ALA A 1 93 ? 15.711 3.906 -1.034 1 96.69 93 ALA A CA 1
ATOM 722 C C . ALA A 1 93 ? 16.219 4.496 0.278 1 96.69 93 ALA A C 1
ATOM 724 O O . ALA A 1 93 ? 17.375 4.941 0.36 1 96.69 93 ALA A O 1
ATOM 725 N N . LEU A 1 94 ? 15.406 4.457 1.266 1 96 94 LEU A N 1
ATOM 726 C CA . LEU A 1 94 ? 15.773 4.988 2.574 1 96 94 LEU A CA 1
ATOM 727 C C . LEU A 1 94 ? 16.344 3.889 3.465 1 96 94 LEU A C 1
ATOM 729 O O . LEU A 1 94 ? 16.625 4.121 4.645 1 96 94 LEU A O 1
ATOM 733 N N . GLY A 1 95 ? 16.406 2.719 2.965 1 95.5 95 GLY A N 1
ATOM 734 C CA . GLY A 1 95 ? 17.047 1.635 3.691 1 95.5 95 GLY A CA 1
ATOM 735 C C . GLY A 1 95 ? 16.078 0.789 4.488 1 95.5 95 GLY A C 1
ATOM 736 O O . GLY A 1 95 ? 16.484 0.049 5.387 1 95.5 95 GLY A O 1
ATOM 737 N N . GLY A 1 96 ? 14.82 0.918 4.191 1 96.75 96 GLY A N 1
ATOM 738 C CA . GLY A 1 96 ? 13.812 0.166 4.91 1 96.75 96 GLY A CA 1
ATOM 739 C C . GLY A 1 96 ? 13.141 -0.899 4.062 1 96.75 96 GLY A C 1
ATOM 740 O O . GLY A 1 96 ? 13.594 -1.193 2.955 1 96.75 96 GLY A O 1
ATOM 741 N N . ARG A 1 97 ? 12.141 -1.531 4.703 1 97.25 97 ARG A N 1
ATOM 742 C CA . ARG A 1 97 ? 11.289 -2.521 4.051 1 97.25 97 ARG A CA 1
ATOM 743 C C . ARG A 1 97 ? 9.812 -2.184 4.234 1 97.25 97 ARG A C 1
ATOM 745 O O . ARG A 1 97 ? 9.383 -1.829 5.336 1 97.25 97 ARG A O 1
ATOM 752 N N . LEU A 1 98 ? 9.109 -2.232 3.115 1 96.44 98 LEU A N 1
ATOM 753 C CA . LEU A 1 98 ? 7.672 -1.987 3.18 1 96.44 98 LEU A CA 1
ATOM 754 C C . LEU A 1 98 ? 6.91 -3.281 3.447 1 96.44 98 LEU A C 1
ATOM 756 O O . LEU A 1 98 ? 7.211 -4.316 2.854 1 96.44 98 LEU A O 1
ATOM 760 N N . ARG A 1 99 ? 5.992 -3.172 4.367 1 96.06 99 ARG A N 1
ATOM 761 C CA . ARG A 1 99 ? 5.047 -4.262 4.602 1 96.06 99 ARG A CA 1
ATOM 762 C C . ARG A 1 99 ? 3.607 -3.771 4.477 1 96.06 99 ARG A C 1
ATOM 764 O O . ARG A 1 99 ? 3.232 -2.77 5.086 1 96.06 99 ARG A O 1
ATOM 771 N N . VAL A 1 100 ? 2.902 -4.422 3.611 1 95.88 100 VAL A N 1
ATOM 772 C CA . VAL A 1 100 ? 1.477 -4.152 3.467 1 95.88 100 VAL A CA 1
ATOM 773 C C . VAL A 1 100 ? 0.668 -5.328 4.008 1 95.88 100 VAL A C 1
ATOM 775 O O . VAL A 1 100 ? 0.786 -6.449 3.51 1 95.88 100 VAL A O 1
ATOM 778 N N . VAL A 1 101 ? -0.125 -5.039 4.996 1 96.5 101 VAL A N 1
ATOM 779 C CA . VAL A 1 101 ? -0.792 -6.102 5.742 1 96.5 101 VAL A CA 1
ATOM 780 C C . VAL A 1 101 ? -2.305 -5.887 5.703 1 96.5 101 VAL A C 1
ATOM 782 O O . VAL A 1 101 ? -2.787 -4.777 5.945 1 96.5 101 VAL A O 1
ATOM 785 N N . ALA A 1 102 ? -3.004 -6.875 5.285 1 96.69 102 ALA A N 1
ATOM 786 C CA . ALA A 1 102 ? -4.453 -6.926 5.445 1 96.69 102 ALA A CA 1
ATOM 787 C C . ALA A 1 102 ? -4.84 -7.629 6.742 1 96.69 102 ALA A C 1
ATOM 789 O O . ALA A 1 102 ? -4.594 -8.828 6.902 1 96.69 102 ALA A O 1
ATOM 790 N N . ASP A 1 103 ? -5.434 -6.871 7.641 1 97.25 103 ASP A N 1
ATOM 791 C CA . ASP A 1 103 ? -5.801 -7.363 8.969 1 97.25 103 ASP A CA 1
ATOM 792 C C . ASP A 1 103 ? -7.305 -7.598 9.062 1 97.25 103 ASP A C 1
ATOM 794 O O . ASP A 1 103 ? -8.094 -6.652 9 1 97.25 103 ASP A O 1
ATOM 798 N N . PHE A 1 104 ? -7.68 -8.836 9.289 1 95.94 104 PHE A N 1
ATOM 799 C CA . PHE A 1 104 ? -9.094 -9.18 9.352 1 95.94 104 PHE A CA 1
ATOM 800 C C . PHE A 1 104 ? -9.508 -9.547 10.773 1 95.94 104 PHE A C 1
ATOM 802 O O . PHE A 1 104 ? -10.602 -10.062 10.992 1 95.94 104 PHE A O 1
ATOM 809 N N . GLY A 1 105 ? -8.727 -9.219 11.727 1 93.75 105 GLY A N 1
ATOM 810 C CA . GLY A 1 105 ? -9.008 -9.523 13.125 1 93.75 105 GLY A CA 1
ATOM 811 C C . GLY A 1 105 ? -8.555 -10.914 13.539 1 93.75 105 GLY A C 1
ATOM 812 O O . GLY A 1 105 ? -7.617 -11.055 14.32 1 93.75 105 GLY A O 1
ATOM 813 N N . ASP A 1 106 ? -9.023 -11.961 12.93 1 91.94 106 ASP A N 1
ATOM 814 C CA . ASP A 1 106 ? -8.695 -13.344 13.258 1 91.94 106 ASP A CA 1
ATOM 815 C C . ASP A 1 106 ? -7.48 -13.82 12.453 1 91.94 106 ASP A C 1
ATOM 817 O O . ASP A 1 106 ? -6.855 -14.82 12.797 1 91.94 106 ASP A O 1
ATOM 821 N N . ALA A 1 107 ? -7.25 -13.023 11.336 1 93.5 107 ALA A N 1
ATOM 822 C CA . ALA A 1 107 ? -6.129 -13.359 10.469 1 93.5 107 ALA A CA 1
ATOM 823 C C . ALA A 1 107 ? -5.48 -12.102 9.898 1 93.5 107 ALA A C 1
ATOM 825 O O . ALA A 1 107 ? -6.148 -11.086 9.703 1 93.5 107 ALA A O 1
ATOM 826 N N . GLU A 1 108 ? -4.234 -12.219 9.719 1 95.44 108 GLU A N 1
ATOM 827 C CA . GLU A 1 108 ? -3.484 -11.18 9.016 1 95.44 108 GLU A CA 1
ATOM 828 C C . GLU A 1 108 ? -2.719 -11.758 7.832 1 95.44 108 GLU A C 1
ATOM 830 O O . GLU A 1 108 ? -2.143 -12.844 7.926 1 95.44 108 GLU A O 1
ATOM 835 N N . TYR A 1 109 ? -2.787 -11 6.734 1 93.62 109 TYR A N 1
ATOM 836 C CA . TYR A 1 109 ? -2.074 -11.422 5.535 1 93.62 109 TYR A CA 1
ATOM 837 C C . TYR A 1 109 ? -1.146 -10.32 5.035 1 93.62 109 TYR A C 1
ATOM 839 O O . TYR A 1 109 ? -1.576 -9.188 4.832 1 93.62 109 TYR A O 1
ATOM 847 N N . THR A 1 110 ? 0.127 -10.68 4.926 1 92.5 110 THR A N 1
ATOM 848 C CA . THR A 1 110 ? 1.035 -9.773 4.23 1 92.5 110 THR A CA 1
ATOM 849 C C . THR A 1 110 ? 0.806 -9.836 2.723 1 92.5 110 THR A C 1
ATOM 851 O O . THR A 1 110 ? 1.005 -10.883 2.098 1 92.5 110 THR A O 1
ATOM 854 N N . VAL A 1 111 ? 0.405 -8.633 2.127 1 89.19 111 VAL A N 1
ATOM 855 C CA . VAL A 1 111 ? -0.005 -8.68 0.727 1 89.19 111 VAL A CA 1
ATOM 856 C C . VAL A 1 111 ? 1.064 -8.031 -0.148 1 89.19 111 VAL A C 1
ATOM 858 O O . VAL A 1 111 ? 1.079 -8.219 -1.366 1 89.19 111 VAL A O 1
ATOM 861 N N . ALA A 1 112 ? 1.902 -7.203 0.537 1 84.56 112 ALA A N 1
ATOM 862 C CA . ALA A 1 112 ? 3.021 -6.617 -0.196 1 84.56 112 ALA A CA 1
ATOM 863 C C . ALA A 1 112 ? 4.129 -6.172 0.757 1 84.56 112 ALA A C 1
ATOM 865 O O . ALA A 1 112 ? 3.863 -5.855 1.92 1 84.56 112 ALA A O 1
ATOM 866 N N . MET B 1 1 ? 22.891 -43.438 -2.496 1 55.53 1 MET B N 1
ATOM 867 C CA . MET B 1 1 ? 22.562 -42.875 -3.799 1 55.53 1 MET B CA 1
ATOM 868 C C . MET B 1 1 ? 23.672 -41.938 -4.285 1 55.53 1 MET B C 1
ATOM 870 O O . MET B 1 1 ? 24.281 -41.219 -3.488 1 55.53 1 MET B O 1
ATOM 874 N N . SER B 1 2 ? 24.391 -42.219 -5.262 1 62.69 2 SER B N 1
ATOM 875 C CA . SER B 1 2 ? 25.594 -41.5 -5.711 1 62.69 2 SER B CA 1
ATOM 876 C C . SER B 1 2 ? 25.281 -40.031 -6.016 1 62.69 2 SER B C 1
ATOM 878 O O . SER B 1 2 ? 24.516 -39.75 -6.938 1 62.69 2 SER B O 1
ATOM 880 N N . THR B 1 3 ? 25.484 -39.312 -5.156 1 75.38 3 THR B N 1
ATOM 881 C CA . THR B 1 3 ? 25.312 -37.844 -5.23 1 75.38 3 THR B CA 1
ATOM 882 C C . THR B 1 3 ? 25.875 -37.312 -6.543 1 75.38 3 THR B C 1
ATOM 884 O O . THR B 1 3 ? 25.312 -36.375 -7.121 1 75.38 3 THR B O 1
ATOM 887 N N . VAL B 1 4 ? 26.859 -38.031 -6.988 1 78.12 4 VAL B N 1
ATOM 888 C CA . VAL B 1 4 ? 27.531 -37.625 -8.219 1 78.12 4 VAL B CA 1
ATOM 889 C C . VAL B 1 4 ? 26.609 -37.844 -9.414 1 78.12 4 VAL B C 1
ATOM 891 O O . VAL B 1 4 ? 26.547 -37 -10.312 1 78.12 4 VAL B O 1
ATOM 894 N N . GLY B 1 5 ? 25.734 -38.719 -9.125 1 82.56 5 GLY B N 1
ATOM 895 C CA . GLY B 1 5 ? 24.844 -39.062 -10.219 1 82.56 5 GLY B CA 1
ATOM 896 C C . GLY B 1 5 ? 23.766 -38.031 -10.469 1 82.56 5 GLY B C 1
ATOM 897 O O . GLY B 1 5 ? 23.438 -37.719 -11.617 1 82.56 5 GLY B O 1
ATOM 898 N N . TRP B 1 6 ? 23.422 -37.438 -9.414 1 87.75 6 TRP B N 1
ATOM 899 C CA . TRP B 1 6 ? 22.328 -36.5 -9.508 1 87.75 6 TRP B CA 1
ATOM 900 C C . TRP B 1 6 ? 22.828 -35.156 -10.086 1 87.75 6 TRP B C 1
ATOM 902 O O . TRP B 1 6 ? 22.172 -34.594 -10.953 1 87.75 6 TRP B O 1
ATOM 912 N N . GLU B 1 7 ? 23.984 -34.719 -9.625 1 86 7 GLU B N 1
ATOM 913 C CA . GLU B 1 7 ? 24.578 -33.469 -10.117 1 86 7 GLU B CA 1
ATOM 914 C C . GLU B 1 7 ? 24.906 -33.562 -11.609 1 86 7 GLU B C 1
ATOM 916 O O . GLU B 1 7 ? 24.719 -32.594 -12.352 1 86 7 GLU B O 1
ATOM 921 N N . GLU B 1 8 ? 25.438 -34.688 -12 1 86.38 8 GLU B N 1
ATOM 922 C CA . GLU B 1 8 ? 25.75 -34.938 -13.406 1 86.38 8 GLU B CA 1
ATOM 923 C C . GLU B 1 8 ? 24.484 -34.906 -14.266 1 86.38 8 GLU B C 1
ATOM 925 O O . GLU B 1 8 ? 24.469 -34.344 -15.359 1 86.38 8 GLU B O 1
ATOM 930 N N . THR B 1 9 ? 23.516 -35.5 -13.789 1 87.06 9 THR B N 1
ATOM 931 C CA . THR B 1 9 ? 22.234 -35.531 -14.477 1 87.06 9 THR B CA 1
ATOM 932 C C . THR B 1 9 ? 21.703 -34.094 -14.672 1 87.06 9 THR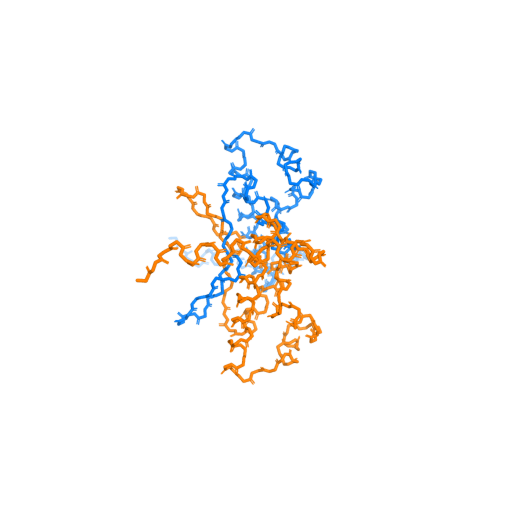 B C 1
ATOM 934 O O . THR B 1 9 ? 21.234 -33.75 -15.758 1 87.06 9 THR B O 1
ATOM 937 N N . LYS B 1 10 ? 21.719 -33.281 -13.656 1 85.56 10 LYS B N 1
ATOM 938 C CA . LYS B 1 10 ? 21.297 -31.891 -13.742 1 85.56 10 LYS B CA 1
ATOM 939 C C . LYS B 1 10 ? 22.125 -31.125 -14.773 1 85.56 10 LYS B C 1
ATOM 941 O O . LYS B 1 10 ? 21.578 -30.328 -15.531 1 85.56 10 LYS B O 1
ATOM 946 N N . ARG B 1 11 ? 23.375 -31.297 -14.695 1 84.25 11 ARG B N 1
ATOM 947 C CA . ARG B 1 11 ? 24.297 -30.625 -15.617 1 84.25 11 ARG B CA 1
ATOM 948 C C . ARG B 1 11 ? 23.969 -31 -17.062 1 84.25 11 ARG B C 1
ATOM 950 O O . ARG B 1 11 ? 23.906 -30.125 -17.938 1 84.25 11 ARG B O 1
ATOM 957 N N . ARG B 1 12 ? 23.797 -32.188 -17.328 1 87.44 12 ARG B N 1
ATOM 958 C CA . ARG B 1 12 ? 23.5 -32.656 -18.672 1 87.44 12 ARG B CA 1
ATOM 959 C C . ARG B 1 12 ? 22.172 -32.094 -19.172 1 87.44 12 ARG B C 1
ATOM 961 O O . ARG B 1 12 ? 22.047 -31.703 -20.328 1 87.44 12 ARG B O 1
ATOM 968 N N . ALA B 1 13 ? 21.188 -32.125 -18.281 1 83.94 13 ALA B N 1
ATOM 969 C CA . ALA B 1 13 ? 19.891 -31.547 -18.625 1 83.94 13 ALA B CA 1
ATOM 970 C C . ALA B 1 13 ? 20.016 -30.078 -19.016 1 83.94 13 ALA B C 1
ATOM 972 O O . ALA B 1 13 ? 19.391 -29.641 -19.984 1 83.94 13 ALA B O 1
ATOM 973 N N . ARG B 1 14 ? 20.797 -29.281 -18.266 1 81.88 14 ARG B N 1
ATOM 974 C CA . ARG B 1 14 ? 21.031 -27.859 -18.562 1 81.88 14 ARG B CA 1
ATOM 975 C C . ARG B 1 14 ? 21.688 -27.688 -19.922 1 81.88 14 ARG B C 1
ATOM 977 O O . ARG B 1 14 ? 21.297 -26.812 -20.703 1 81.88 14 ARG B O 1
ATOM 984 N N . GLU B 1 15 ? 22.688 -28.453 -20.172 1 84.88 15 GLU B N 1
ATOM 985 C CA . GLU B 1 15 ? 23.422 -28.406 -21.422 1 84.88 15 GLU B CA 1
ATOM 986 C C . GLU B 1 15 ? 22.516 -28.734 -22.609 1 84.88 15 GLU B C 1
ATOM 988 O O . GLU B 1 15 ? 22.594 -28.094 -23.656 1 84.88 15 GLU B O 1
ATOM 993 N N . ARG B 1 16 ? 21.703 -29.656 -22.375 1 83.62 16 ARG B N 1
ATOM 994 C CA . ARG B 1 16 ? 20.734 -30.031 -23.406 1 83.62 16 ARG B CA 1
ATOM 995 C C . ARG B 1 16 ? 19.781 -28.875 -23.703 1 83.62 16 ARG B C 1
ATOM 997 O O . ARG B 1 16 ? 19.5 -28.594 -24.875 1 83.62 16 ARG B O 1
ATOM 1004 N N . ARG B 1 17 ? 19.281 -28.281 -22.641 1 84 17 ARG B N 1
ATOM 1005 C CA . ARG B 1 17 ? 18.391 -27.125 -22.797 1 84 17 ARG B CA 1
ATOM 1006 C C . ARG B 1 17 ? 19.094 -26 -23.547 1 84 17 ARG B C 1
ATOM 1008 O O . ARG B 1 17 ? 18.516 -25.391 -24.453 1 84 17 ARG B O 1
ATOM 1015 N N . GLU B 1 18 ? 20.281 -25.734 -23.141 1 80.94 18 GLU B N 1
ATOM 1016 C CA . GLU B 1 18 ? 21.078 -24.703 -23.797 1 80.94 18 GLU B CA 1
ATOM 1017 C C . GLU B 1 18 ? 21.312 -25.047 -25.266 1 80.94 18 GLU B C 1
ATOM 1019 O O . GLU B 1 18 ? 21.203 -24.172 -26.141 1 80.94 18 GLU B O 1
ATOM 1024 N N . ALA B 1 19 ? 21.609 -26.234 -25.453 1 85.81 19 ALA B N 1
ATOM 1025 C CA . ALA B 1 19 ? 21.875 -26.688 -26.812 1 85.81 19 ALA B CA 1
ATOM 1026 C C . ALA B 1 19 ? 20.625 -26.609 -27.672 1 85.81 19 ALA B C 1
ATOM 1028 O O . ALA B 1 19 ? 20.703 -26.375 -28.891 1 85.81 19 ALA B O 1
ATOM 1029 N N . ALA B 1 20 ? 19.531 -26.812 -27.078 1 87.25 20 ALA B N 1
ATOM 1030 C C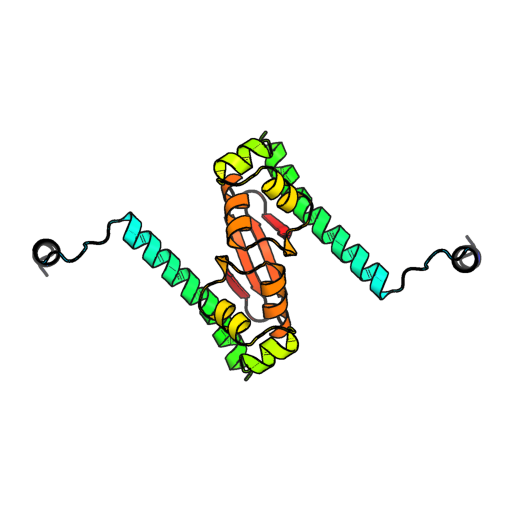A . ALA B 1 20 ? 18.25 -26.781 -27.781 1 87.25 20 ALA B CA 1
ATOM 1031 C C . ALA B 1 20 ? 17.781 -25.344 -28.016 1 87.25 20 ALA B C 1
ATOM 1033 O O . ALA B 1 20 ? 16.766 -25.109 -28.656 1 87.25 20 ALA B O 1
ATOM 1034 N N . GLY B 1 21 ? 18.609 -24.359 -27.484 1 80.62 21 GLY B N 1
ATOM 1035 C CA . GLY B 1 21 ? 18.281 -22.953 -27.641 1 80.62 21 GLY B CA 1
ATOM 1036 C C . GLY B 1 21 ? 17.219 -22.484 -26.672 1 80.62 21 GLY B C 1
ATOM 1037 O O . GLY B 1 21 ? 16.562 -21.469 -26.906 1 80.62 21 GLY B O 1
ATOM 1038 N N . LEU B 1 22 ? 16.922 -23.391 -25.844 1 78.81 22 LEU B N 1
ATOM 1039 C CA . LEU B 1 22 ? 15.945 -22.984 -24.828 1 78.81 22 LEU B CA 1
ATOM 1040 C C . LEU B 1 22 ? 16.562 -22 -23.844 1 78.81 22 LEU B C 1
ATOM 1042 O O . LEU B 1 22 ? 17.719 -22.156 -23.453 1 78.81 22 LEU B O 1
ATOM 1046 N N . PRO B 1 23 ? 15.891 -20.984 -23.656 1 73.12 23 PRO B N 1
ATOM 1047 C CA . PRO B 1 23 ? 16.484 -19.969 -22.766 1 73.12 23 PRO B CA 1
ATOM 1048 C C . PRO B 1 23 ? 16.719 -20.484 -21.344 1 73.12 23 PRO B C 1
ATOM 1050 O O . PRO B 1 23 ? 15.859 -21.172 -20.797 1 73.12 23 PRO B O 1
ATOM 1053 N N . VAL B 1 24 ? 18 -20.641 -20.984 1 81.69 24 VAL B N 1
ATOM 1054 C CA . VAL B 1 24 ? 18.297 -20.844 -19.562 1 81.69 24 VAL B CA 1
ATOM 1055 C C . VAL B 1 24 ? 18.141 -19.531 -18.797 1 81.69 24 VAL B C 1
ATOM 1057 O O . VAL B 1 24 ? 18.609 -18.484 -19.266 1 81.69 24 VAL B O 1
ATOM 1060 N N . ARG B 1 25 ? 17.219 -19.609 -17.875 1 83.44 25 ARG B N 1
ATOM 1061 C CA . ARG B 1 25 ? 16.984 -18.375 -17.125 1 83.44 25 ARG B CA 1
ATOM 1062 C C . ARG B 1 25 ? 18.188 -18.031 -16.25 1 83.44 25 ARG B C 1
ATOM 1064 O O . ARG B 1 25 ? 18.766 -18.906 -15.609 1 83.44 25 ARG B O 1
ATOM 1071 N N . SER B 1 26 ? 18.734 -16.859 -16.406 1 90.06 26 SER B N 1
ATOM 1072 C CA . SER B 1 26 ? 19.781 -16.344 -15.531 1 90.06 26 SER B CA 1
ATOM 1073 C C . SER B 1 26 ? 19.344 -16.328 -14.07 1 90.06 26 SER B C 1
ATOM 1075 O O . SER B 1 26 ? 18.156 -16.5 -13.781 1 90.06 26 SER B O 1
ATOM 1077 N N . ALA B 1 27 ? 20.344 -16.328 -13.164 1 89.81 27 ALA B N 1
ATOM 1078 C CA . ALA B 1 27 ? 20.016 -16.219 -11.742 1 89.81 27 ALA B CA 1
ATOM 1079 C C . ALA B 1 27 ? 19.078 -15.055 -11.469 1 89.81 27 ALA B C 1
ATOM 1081 O O . ALA B 1 27 ? 18.156 -15.164 -10.656 1 89.81 27 ALA B O 1
ATOM 1082 N N . GLN B 1 28 ? 19.328 -13.961 -12.141 1 91.38 28 GLN B N 1
ATOM 1083 C CA . GLN B 1 28 ? 18.5 -12.773 -12 1 91.38 28 GLN B CA 1
ATOM 1084 C C . GLN B 1 28 ? 17.078 -13.031 -12.492 1 91.38 28 GLN B C 1
ATOM 1086 O O . GLN B 1 28 ? 16.109 -12.609 -11.859 1 91.38 28 GLN B O 1
ATOM 1091 N N . GLU B 1 29 ? 17 -13.703 -13.531 1 91.44 29 GLU B N 1
ATOM 1092 C CA . GLU B 1 29 ? 15.695 -14.023 -14.086 1 91.44 29 GLU B CA 1
ATOM 1093 C C . GLU B 1 29 ? 14.922 -14.969 -13.172 1 91.44 29 GLU B C 1
ATOM 1095 O O . GLU B 1 29 ? 13.711 -14.836 -13.016 1 91.44 29 GLU B O 1
ATOM 1100 N N . LYS B 1 30 ? 15.609 -15.906 -12.664 1 92.12 30 LYS B N 1
ATOM 1101 C CA . LYS B 1 30 ? 14.984 -16.844 -11.734 1 92.12 30 LYS B CA 1
ATOM 1102 C C . LYS B 1 30 ? 14.445 -16.125 -10.5 1 92.12 30 LYS B C 1
ATOM 1104 O O . LYS B 1 30 ? 13.328 -16.391 -10.062 1 92.12 30 LYS B O 1
ATOM 1109 N N . GLN B 1 31 ? 15.203 -15.25 -9.984 1 90.94 31 GLN B N 1
ATOM 1110 C CA . GLN B 1 31 ? 14.789 -14.477 -8.812 1 90.94 31 GLN B CA 1
ATOM 1111 C C . GLN B 1 31 ? 13.562 -13.625 -9.125 1 90.94 31 GLN B C 1
ATOM 1113 O O . GLN B 1 31 ? 12.633 -13.562 -8.32 1 90.94 31 GLN B O 1
ATOM 1118 N N . ALA B 1 32 ? 13.633 -13.016 -10.234 1 89.12 32 ALA B N 1
ATOM 1119 C CA . ALA B 1 32 ? 12.5 -12.195 -10.641 1 89.12 32 ALA B CA 1
ATOM 1120 C C . ALA B 1 32 ? 11.234 -13.031 -10.781 1 89.12 32 ALA B C 1
ATOM 1122 O O . ALA B 1 32 ? 10.141 -12.594 -10.414 1 89.12 32 ALA B O 1
ATOM 1123 N N . ALA B 1 33 ? 11.375 -14.141 -11.312 1 89.25 33 ALA B N 1
ATOM 1124 C CA . ALA B 1 33 ? 10.242 -15.047 -11.477 1 89.25 33 ALA B CA 1
ATOM 1125 C C . ALA B 1 33 ? 9.688 -15.484 -10.117 1 89.25 33 ALA B C 1
ATOM 1127 O O . ALA B 1 33 ? 8.469 -15.531 -9.922 1 89.25 33 ALA B O 1
ATOM 1128 N N . MET B 1 34 ? 10.562 -15.789 -9.281 1 89.88 34 MET B N 1
ATOM 1129 C CA . MET B 1 34 ? 10.141 -16.188 -7.938 1 89.88 34 MET B CA 1
ATOM 1130 C C . MET B 1 34 ? 9.422 -15.039 -7.23 1 89.88 34 MET B C 1
ATOM 1132 O O . MET B 1 34 ? 8.422 -15.258 -6.551 1 89.88 34 MET B O 1
ATOM 1136 N N . ASP B 1 35 ? 9.93 -13.844 -7.359 1 85.31 35 ASP B N 1
ATOM 1137 C CA . ASP B 1 35 ? 9.297 -12.664 -6.773 1 85.31 35 ASP B CA 1
ATOM 1138 C C . ASP B 1 35 ? 7.883 -12.477 -7.32 1 85.31 35 ASP B C 1
ATOM 1140 O O . ASP B 1 35 ? 6.965 -12.141 -6.566 1 85.31 35 ASP B O 1
ATOM 1144 N N . ARG B 1 36 ? 7.777 -12.625 -8.562 1 85.19 36 ARG B N 1
ATOM 1145 C CA . ARG B 1 36 ? 6.469 -12.5 -9.195 1 85.19 36 ARG B CA 1
ATOM 1146 C C . ARG B 1 36 ? 5.492 -13.531 -8.641 1 85.19 36 ARG B C 1
ATOM 1148 O O . ARG B 1 36 ? 4.34 -13.211 -8.352 1 85.19 36 ARG B O 1
ATOM 1155 N N . LEU B 1 37 ? 6.004 -14.719 -8.523 1 85.88 37 LEU B N 1
ATOM 1156 C CA . LEU B 1 37 ? 5.156 -15.797 -8.008 1 85.88 37 LEU B CA 1
ATOM 1157 C C . LEU B 1 37 ? 4.719 -15.508 -6.578 1 85.88 37 LEU B C 1
ATOM 1159 O O . LEU B 1 37 ? 3.559 -15.719 -6.227 1 85.88 37 LEU B O 1
ATOM 1163 N N . THR B 1 38 ? 5.594 -15.062 -5.797 1 85.56 38 THR B N 1
ATOM 1164 C CA . THR B 1 38 ? 5.293 -14.719 -4.414 1 85.56 38 THR B CA 1
ATOM 1165 C C . THR B 1 38 ? 4.234 -13.617 -4.348 1 85.56 38 THR B C 1
ATOM 1167 O O . THR B 1 38 ? 3.309 -13.688 -3.535 1 85.56 38 THR B O 1
ATOM 1170 N N . ALA B 1 39 ? 4.344 -12.633 -5.199 1 83.94 39 ALA B N 1
ATOM 1171 C CA . ALA B 1 39 ? 3.361 -11.555 -5.266 1 83.94 39 ALA B CA 1
ATOM 1172 C C . ALA B 1 39 ? 1.984 -12.078 -5.652 1 83.94 39 ALA B C 1
ATOM 1174 O O . ALA B 1 39 ? 0.97 -11.664 -5.09 1 83.94 39 ALA B O 1
ATOM 1175 N N . GLU B 1 40 ? 2.025 -12.992 -6.57 1 85.88 40 GLU B N 1
ATOM 1176 C CA . GLU B 1 40 ? 0.773 -13.586 -7.023 1 85.88 40 GLU B CA 1
ATOM 1177 C C . GLU B 1 40 ? 0.097 -14.367 -5.902 1 85.88 40 GLU B C 1
ATOM 1179 O O . GLU B 1 40 ? -1.122 -14.297 -5.734 1 85.88 40 GLU B O 1
ATOM 1184 N N . VAL B 1 41 ? 0.88 -15.055 -5.223 1 86.75 41 VAL B N 1
ATOM 1185 C CA . VAL B 1 41 ? 0.359 -15.844 -4.109 1 86.75 41 VAL B CA 1
ATOM 1186 C C . VAL B 1 41 ? -0.251 -14.922 -3.061 1 86.75 41 VAL B C 1
ATOM 1188 O O . VAL B 1 41 ? -1.33 -15.195 -2.531 1 86.75 41 VAL B O 1
ATOM 1191 N N . ARG B 1 42 ? 0.362 -13.844 -2.803 1 84.81 42 ARG B N 1
ATOM 1192 C CA . ARG B 1 42 ? -0.132 -12.883 -1.825 1 84.81 42 ARG B CA 1
ATOM 1193 C C . ARG B 1 42 ? -1.461 -12.281 -2.273 1 84.81 42 ARG B C 1
ATOM 1195 O O . ARG B 1 42 ? -2.387 -12.141 -1.471 1 84.81 42 ARG B O 1
ATOM 1202 N N . ALA B 1 43 ? -1.521 -11.938 -3.514 1 85.5 43 ALA B N 1
ATOM 1203 C CA . ALA B 1 43 ? -2.754 -11.375 -4.059 1 85.5 43 ALA B CA 1
ATOM 1204 C C . ALA B 1 43 ? -3.889 -12.391 -4.016 1 85.5 43 ALA B C 1
ATOM 1206 O O . ALA B 1 43 ? -5.043 -12.039 -3.76 1 85.5 43 ALA B O 1
ATOM 1207 N N . HIS B 1 44 ? -3.537 -13.602 -4.195 1 88.81 44 HIS B N 1
ATOM 1208 C CA . HIS B 1 44 ? -4.531 -14.664 -4.223 1 88.81 44 HIS B CA 1
ATOM 1209 C C . HIS B 1 44 ? -5.172 -14.852 -2.854 1 88.81 44 HIS B C 1
ATOM 1211 O O . HIS B 1 44 ? -6.332 -15.266 -2.76 1 88.81 44 HIS B O 1
ATOM 1217 N N . LYS B 1 45 ? -4.449 -14.547 -1.841 1 90.69 45 LYS B N 1
ATOM 1218 C CA . LYS B 1 45 ? -5.016 -14.664 -0.499 1 90.69 45 LYS B CA 1
ATOM 1219 C C . LYS B 1 45 ? -6.219 -13.742 -0.328 1 90.69 45 LYS B C 1
ATOM 1221 O O . LYS B 1 45 ? -7.191 -14.109 0.339 1 90.69 45 LYS B O 1
ATOM 1226 N N . LEU B 1 46 ? -6.172 -12.586 -0.949 1 93.06 46 LEU B N 1
ATOM 1227 C CA . LEU B 1 46 ? -7.301 -11.664 -0.894 1 93.06 46 LEU B CA 1
ATOM 1228 C C . LEU B 1 46 ? -8.516 -12.25 -1.605 1 93.06 46 LEU B C 1
ATOM 1230 O O . LEU B 1 46 ? -9.648 -12.117 -1.13 1 93.06 46 LEU B O 1
ATOM 1234 N N . ALA B 1 47 ? -8.211 -12.875 -2.688 1 94.31 47 ALA B N 1
ATOM 1235 C CA . ALA B 1 47 ? -9.289 -13.547 -3.418 1 94.31 47 ALA B CA 1
ATOM 1236 C C . ALA B 1 47 ? -9.906 -14.664 -2.58 1 94.31 47 ALA B C 1
ATOM 1238 O O . ALA B 1 47 ? -11.125 -14.836 -2.574 1 94.31 47 ALA B O 1
ATOM 1239 N N . GLU B 1 48 ? -9.055 -15.414 -1.901 1 94.69 48 GLU B N 1
ATOM 1240 C CA . GLU B 1 48 ? -9.531 -16.484 -1.032 1 94.69 48 GLU B CA 1
ATOM 1241 C C . GLU B 1 48 ? -10.43 -15.938 0.075 1 94.69 48 GLU B C 1
ATOM 1243 O O . GLU B 1 48 ? -11.477 -16.516 0.374 1 94.69 48 GLU B O 1
ATOM 1248 N N . VAL B 1 49 ? -10.023 -14.875 0.697 1 94.88 49 VAL B N 1
ATOM 1249 C CA . VAL B 1 49 ? -10.82 -14.227 1.736 1 94.88 49 VAL B CA 1
ATOM 1250 C C . VAL B 1 49 ? -12.18 -13.82 1.168 1 94.88 49 VAL B C 1
ATOM 1252 O O . VAL B 1 49 ? -13.219 -14.039 1.799 1 94.88 49 VAL B O 1
ATOM 1255 N N . ARG B 1 50 ? -12.148 -13.148 0.007 1 96.38 50 ARG B N 1
ATOM 1256 C CA . ARG B 1 50 ? -13.391 -12.75 -0.649 1 96.38 50 ARG B CA 1
ATOM 1257 C C . ARG B 1 50 ? -14.32 -13.938 -0.844 1 96.38 50 ARG B C 1
ATOM 1259 O O . ARG B 1 50 ? -15.508 -13.859 -0.525 1 96.38 50 ARG B O 1
ATOM 1266 N N . ARG B 1 51 ? -13.789 -15.062 -1.356 1 96.69 51 ARG B N 1
ATOM 1267 C CA . ARG B 1 51 ? -14.578 -16.25 -1.635 1 96.69 51 ARG B CA 1
ATOM 1268 C C . ARG B 1 51 ? -15.125 -16.859 -0.348 1 96.69 51 ARG B C 1
ATOM 1270 O O . ARG B 1 51 ? -16.25 -17.359 -0.318 1 96.69 51 ARG B O 1
ATOM 1277 N N . GLU B 1 52 ? -14.344 -16.859 0.66 1 95.75 52 GLU B N 1
ATOM 1278 C CA . GLU B 1 52 ? -14.773 -17.375 1.955 1 95.75 52 GLU B CA 1
ATOM 1279 C C . GLU B 1 52 ? -15.984 -16.609 2.48 1 95.75 52 GLU B C 1
ATOM 1281 O O . GLU B 1 52 ? -16.781 -17.156 3.254 1 95.75 52 GLU B O 1
ATOM 1286 N N . GLN B 1 53 ? -16.125 -15.422 2.043 1 95.69 53 GLN B N 1
ATOM 1287 C CA . GLN B 1 53 ? -17.25 -14.594 2.453 1 95.69 53 GLN B CA 1
ATOM 1288 C C . GLN B 1 53 ? -18.391 -14.688 1.452 1 95.69 53 GLN B C 1
ATOM 1290 O O . GLN B 1 53 ? -19.375 -13.938 1.547 1 95.69 53 GLN B O 1
ATOM 1295 N N . ALA B 1 54 ? -18.172 -15.461 0.481 1 97.5 54 ALA B N 1
ATOM 1296 C CA . ALA B 1 54 ? -19.172 -15.742 -0.547 1 97.5 54 ALA B CA 1
ATOM 1297 C C . ALA B 1 54 ? -19.469 -14.492 -1.376 1 97.5 54 ALA B C 1
ATOM 1299 O O . ALA B 1 54 ? -20.609 -14.258 -1.763 1 97.5 54 ALA B O 1
ATOM 1300 N N . LEU B 1 55 ? -18.484 -13.695 -1.543 1 97.25 55 LEU B N 1
ATOM 1301 C CA . LEU B 1 55 ? -18.625 -12.5 -2.367 1 97.25 55 LEU B CA 1
ATOM 1302 C C . LEU B 1 55 ? -18.047 -12.727 -3.758 1 97.25 55 LEU B C 1
ATOM 1304 O O . LEU B 1 55 ? -17 -13.375 -3.896 1 97.25 55 LEU B O 1
ATOM 1308 N N . THR B 1 56 ? -18.703 -12.188 -4.707 1 97.56 56 THR B N 1
ATOM 1309 C CA . THR B 1 56 ? -18.141 -12.156 -6.055 1 97.56 56 THR B CA 1
ATOM 1310 C C . THR B 1 56 ? -17.281 -10.914 -6.262 1 97.56 56 THR B C 1
ATOM 1312 O O . THR B 1 56 ? -17.359 -9.969 -5.469 1 97.56 56 THR B O 1
ATOM 1315 N N . GLN B 1 57 ? -16.469 -11.031 -7.336 1 96.44 57 GLN B N 1
ATOM 1316 C CA . GLN B 1 57 ? -15.711 -9.836 -7.688 1 96.44 57 GLN B CA 1
ATOM 1317 C C . GLN B 1 57 ? -16.641 -8.664 -8.008 1 96.44 57 GLN B C 1
ATOM 1319 O O . GLN B 1 57 ? -16.344 -7.523 -7.664 1 96.44 57 GLN B O 1
ATOM 1324 N N . ARG B 1 58 ? -17.812 -8.93 -8.562 1 97.62 58 ARG B N 1
ATOM 1325 C CA . ARG B 1 58 ? -18.781 -7.91 -8.938 1 97.62 58 ARG B CA 1
ATOM 1326 C C . ARG B 1 58 ? -19.375 -7.242 -7.707 1 97.62 58 ARG B C 1
ATOM 1328 O O . ARG B 1 58 ? -19.547 -6.023 -7.68 1 97.62 58 ARG B O 1
ATOM 1335 N N . GLN B 1 59 ? -19.641 -8.008 -6.766 1 97.75 59 GLN B N 1
ATOM 1336 C CA . GLN B 1 59 ? -20.203 -7.473 -5.535 1 97.75 59 GLN B CA 1
ATOM 1337 C C . GLN B 1 59 ? -19.203 -6.578 -4.805 1 97.75 59 GLN B C 1
ATOM 1339 O O . GLN B 1 59 ? -19.562 -5.5 -4.328 1 97.75 59 GLN B O 1
ATOM 1344 N N . VAL B 1 60 ? -18.016 -7.012 -4.719 1 97.62 60 VAL B N 1
ATOM 1345 C CA . VAL B 1 60 ? -16.984 -6.203 -4.09 1 97.62 60 VAL B CA 1
ATOM 1346 C C . VAL B 1 60 ? -16.781 -4.914 -4.883 1 97.62 60 VAL B C 1
ATOM 1348 O O . VAL B 1 60 ? -16.719 -3.826 -4.305 1 97.62 60 VAL B O 1
ATOM 1351 N N . ALA B 1 61 ? -16.688 -5.035 -6.211 1 97.56 61 ALA B N 1
ATOM 1352 C CA . ALA B 1 61 ? -16.484 -3.885 -7.09 1 97.56 61 ALA B CA 1
ATOM 1353 C C . ALA B 1 61 ? -17.609 -2.863 -6.906 1 97.56 61 ALA B C 1
ATOM 1355 O O . ALA B 1 61 ? -17.359 -1.658 -6.852 1 97.56 61 ALA B O 1
ATOM 1356 N N . ALA B 1 62 ? -18.781 -3.381 -6.754 1 97.25 62 ALA B N 1
ATOM 1357 C CA . ALA B 1 62 ? -19.938 -2.514 -6.543 1 97.25 62 ALA B CA 1
ATOM 1358 C C . ALA B 1 62 ? -19.812 -1.737 -5.234 1 97.25 62 ALA B C 1
ATOM 1360 O O . ALA B 1 62 ? -20.062 -0.53 -5.199 1 97.25 62 ALA B O 1
ATOM 1361 N N . SER B 1 63 ? -19.406 -2.43 -4.234 1 96.31 63 SER B N 1
ATOM 1362 C CA . SER B 1 63 ? -19.25 -1.788 -2.932 1 96.31 63 SER B CA 1
ATOM 1363 C C . SER B 1 63 ? -18.156 -0.73 -2.961 1 96.31 63 SER B C 1
ATOM 1365 O O . SER B 1 63 ? -18.203 0.237 -2.197 1 96.31 63 SER B O 1
ATOM 1367 N N . MET B 1 64 ? -17.172 -0.929 -3.777 1 96.25 64 MET B N 1
ATOM 1368 C CA . MET B 1 64 ? -16.031 -0.018 -3.896 1 96.25 64 MET B CA 1
ATOM 1369 C C . MET B 1 64 ? -16.328 1.103 -4.887 1 96.25 64 MET B C 1
ATOM 1371 O O . MET B 1 64 ? -15.617 2.104 -4.938 1 96.25 64 MET B O 1
ATOM 1375 N N . GLY B 1 65 ? -17.297 0.939 -5.691 1 96.31 65 GLY B N 1
ATOM 1376 C CA . GLY B 1 65 ? -17.578 1.896 -6.75 1 96.31 65 GLY B CA 1
ATOM 1377 C C . GLY B 1 65 ? -16.594 1.825 -7.902 1 96.31 65 GLY B C 1
ATOM 1378 O O . GLY B 1 65 ? -16.234 2.852 -8.484 1 96.31 65 GLY B O 1
ATOM 1379 N N . VAL B 1 66 ? -16.078 0.653 -8.164 1 95.75 66 VAL B N 1
ATOM 1380 C CA . VAL B 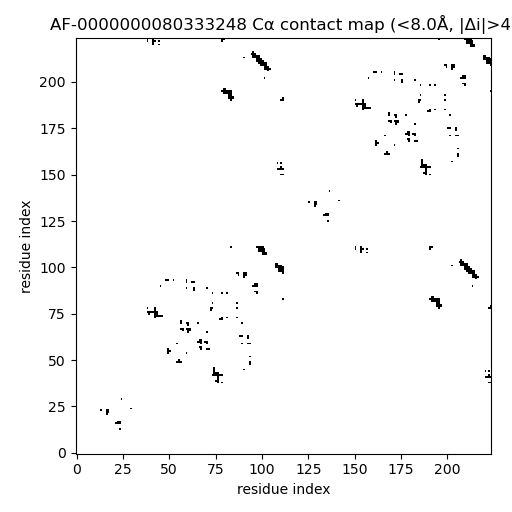1 66 ? -15.141 0.43 -9.266 1 95.75 66 VAL B CA 1
ATOM 1381 C C . VAL B 1 66 ? -15.641 -0.711 -10.148 1 95.75 66 VAL B C 1
ATOM 1383 O O . VAL B 1 66 ? -16.703 -1.291 -9.883 1 95.75 66 VAL B O 1
ATOM 1386 N N . SER B 1 67 ? -14.852 -0.947 -11.234 1 95.5 67 SER B N 1
ATOM 1387 C CA . SER B 1 67 ? -15.219 -2.031 -12.133 1 95.5 67 SER B CA 1
ATOM 1388 C C . SER B 1 67 ? -14.719 -3.377 -11.617 1 95.5 67 SER B C 1
ATOM 1390 O O . SER B 1 67 ? -13.727 -3.439 -10.891 1 95.5 67 SER B O 1
ATOM 1392 N N . ALA B 1 68 ? -15.438 -4.461 -12.047 1 95.56 68 ALA B N 1
ATOM 1393 C CA . ALA B 1 68 ? -15.039 -5.816 -11.688 1 95.56 68 ALA B CA 1
ATOM 1394 C C . ALA B 1 68 ? -13.633 -6.129 -12.188 1 95.56 68 ALA B C 1
ATOM 1396 O O . ALA B 1 68 ? -12.844 -6.77 -11.492 1 95.56 68 ALA B O 1
ATOM 1397 N N . PRO B 1 69 ? -13.25 -5.637 -13.336 1 94.44 69 PRO B N 1
ATOM 1398 C CA . PRO B 1 69 ? -11.883 -5.875 -13.805 1 94.44 69 PRO B CA 1
ATOM 1399 C C . PRO B 1 69 ? -10.828 -5.258 -12.891 1 94.44 69 PRO B C 1
ATOM 1401 O O . PRO B 1 69 ? -9.734 -5.816 -12.742 1 94.44 69 PRO B O 1
ATOM 1404 N N . ARG B 1 70 ? -11.133 -4.207 -12.297 1 93 70 ARG B N 1
ATOM 1405 C CA . ARG B 1 70 ? -10.188 -3.586 -11.367 1 93 70 ARG B CA 1
ATOM 1406 C C . ARG B 1 70 ? -9.984 -4.453 -10.133 1 93 70 ARG B C 1
ATOM 1408 O O . ARG B 1 70 ? -8.859 -4.617 -9.656 1 93 70 ARG B O 1
ATOM 1415 N N . VAL B 1 71 ? -11.102 -4.965 -9.656 1 94.31 71 VAL B N 1
ATOM 1416 C CA . VAL B 1 71 ? -11.023 -5.871 -8.516 1 94.31 71 VAL B CA 1
ATOM 1417 C C . VAL B 1 71 ? -10.227 -7.117 -8.906 1 94.31 71 VAL B C 1
ATOM 1419 O O . VAL B 1 71 ? -9.359 -7.57 -8.148 1 94.31 71 VAL B O 1
ATOM 1422 N N . SER B 1 72 ? -10.469 -7.637 -10.062 1 93 72 SER B N 1
ATOM 1423 C CA . SER B 1 72 ? -9.742 -8.797 -10.562 1 93 72 SER B CA 1
ATOM 1424 C C . SER B 1 72 ? -8.242 -8.523 -10.641 1 93 72 SER B C 1
ATOM 1426 O O . SER B 1 72 ? -7.434 -9.375 -10.273 1 93 72 SER B O 1
ATOM 1428 N N . ALA B 1 73 ? -7.91 -7.363 -11.07 1 90.25 73 ALA B N 1
ATOM 1429 C CA . ALA B 1 73 ? -6.508 -6.973 -11.172 1 90.25 73 ALA B CA 1
ATOM 1430 C C . ALA B 1 73 ? -5.832 -6.984 -9.805 1 90.25 73 ALA B C 1
ATOM 1432 O O . ALA B 1 73 ? -4.68 -7.402 -9.672 1 90.25 73 ALA B O 1
ATOM 1433 N N . ILE B 1 74 ? -6.477 -6.531 -8.836 1 90.31 74 ILE B N 1
ATOM 1434 C CA . ILE B 1 74 ? -5.977 -6.512 -7.465 1 90.31 74 ILE B CA 1
ATOM 1435 C C . ILE B 1 74 ? -5.762 -7.941 -6.977 1 90.31 74 ILE B C 1
ATOM 1437 O O . ILE B 1 74 ? -4.727 -8.25 -6.383 1 90.31 74 ILE B O 1
ATOM 1441 N N . GLU B 1 75 ? -6.66 -8.805 -7.301 1 91.62 75 GLU B N 1
ATOM 1442 C CA . GLU B 1 75 ? -6.641 -10.172 -6.789 1 91.62 75 GLU B CA 1
ATOM 1443 C C . GLU B 1 75 ? -5.625 -11.031 -7.539 1 91.62 75 GLU B C 1
ATOM 1445 O O . GLU B 1 75 ? -5.191 -12.07 -7.035 1 91.62 75 GLU B O 1
ATOM 1450 N N . HIS B 1 76 ? -5.262 -10.711 -8.727 1 83.38 76 HIS B N 1
ATOM 1451 C CA . HIS B 1 76 ? -4.43 -11.578 -9.547 1 83.38 76 HIS B CA 1
ATOM 1452 C C . HIS B 1 76 ? -3.025 -11 -9.711 1 83.38 76 HIS B C 1
ATOM 1454 O O . HIS B 1 76 ? -2.215 -11.539 -10.469 1 83.38 76 HIS B O 1
ATOM 1460 N N . GLY B 1 77 ? -2.66 -10.094 -8.992 1 70.19 77 GLY B N 1
ATOM 1461 C CA . GLY B 1 77 ? -1.227 -9.867 -9.086 1 70.19 77 GLY B CA 1
ATOM 1462 C C . GLY B 1 77 ? -0.857 -8.398 -9.164 1 70.19 77 GLY B C 1
ATOM 1463 O O . GLY B 1 77 ? 0.24 -8.008 -8.766 1 70.19 77 GLY B O 1
ATOM 1464 N N . GLU B 1 78 ? -1.556 -7.613 -9.656 1 80.12 78 GLU B N 1
ATOM 1465 C CA . GLU B 1 78 ? -1.049 -6.277 -9.953 1 80.12 78 GLU B CA 1
ATOM 1466 C C . GLU B 1 78 ? -1.145 -5.363 -8.734 1 80.12 78 GLU B C 1
ATOM 1468 O O . GLU B 1 78 ? -1.624 -4.23 -8.836 1 80.12 78 GLU B O 1
ATOM 1473 N N . LEU B 1 79 ? -0.674 -5.934 -7.531 1 87.75 79 LEU B N 1
ATOM 1474 C CA . LEU B 1 79 ? -0.774 -5.141 -6.312 1 87.75 79 LEU B CA 1
ATOM 1475 C C . LEU B 1 79 ? 0.246 -4.008 -6.312 1 87.75 79 LEU B C 1
ATOM 1477 O O . LEU B 1 79 ? -0.007 -2.939 -5.758 1 87.75 79 LEU B O 1
ATOM 1481 N N . ASP B 1 80 ? 1.25 -4.293 -7.086 1 88.44 80 ASP B N 1
ATOM 1482 C CA . ASP B 1 80 ? 2.314 -3.299 -7.176 1 88.44 80 ASP B CA 1
ATOM 1483 C C . ASP B 1 80 ? 1.812 -2.01 -7.82 1 88.44 80 ASP B C 1
ATOM 1485 O O . ASP B 1 80 ? 2.225 -0.915 -7.438 1 88.44 80 ASP B O 1
ATOM 1489 N N . ARG B 1 81 ? 0.892 -2.227 -8.672 1 89.94 81 ARG B N 1
ATOM 1490 C CA . ARG B 1 81 ? 0.416 -1.074 -9.43 1 89.94 81 ARG B CA 1
ATOM 1491 C C . ARG B 1 81 ? -0.833 -0.475 -8.789 1 89.94 81 ARG B C 1
ATOM 1493 O O . ARG B 1 81 ? -1.317 0.571 -9.227 1 89.94 81 ARG B O 1
ATOM 1500 N N . ALA B 1 82 ? -1.277 -1.104 -7.762 1 92.62 82 ALA B N 1
ATOM 1501 C CA . ALA B 1 82 ? -2.469 -0.585 -7.094 1 92.62 82 ALA B CA 1
ATOM 1502 C C . ALA B 1 82 ? -2.127 0.608 -6.207 1 92.62 82 ALA B C 1
ATOM 1504 O O . ALA B 1 82 ? -1.087 0.618 -5.543 1 92.62 82 ALA B O 1
ATOM 1505 N N . GLU B 1 83 ? -2.99 1.593 -6.281 1 93.38 83 GLU B N 1
ATOM 1506 C CA . GLU B 1 83 ? -2.887 2.674 -5.309 1 93.38 83 GLU B CA 1
ATOM 1507 C C . GLU B 1 83 ? -3.193 2.18 -3.896 1 93.38 83 GLU B C 1
ATOM 1509 O O . GLU B 1 83 ? -4.062 1.325 -3.709 1 93.38 83 GLU B O 1
ATOM 1514 N N . VAL B 1 84 ? -2.541 2.82 -2.92 1 94.5 84 VAL B N 1
ATOM 1515 C CA . VAL B 1 84 ? -2.766 2.469 -1.522 1 94.5 84 VAL B CA 1
ATOM 1516 C C . VAL B 1 84 ? -4.246 2.629 -1.18 1 94.5 84 VAL B C 1
ATOM 1518 O O . VAL B 1 84 ? -4.836 1.761 -0.533 1 94.5 84 VAL B O 1
ATOM 1521 N N . ALA B 1 85 ? -4.871 3.678 -1.662 1 93.19 85 ALA B N 1
ATOM 1522 C CA . ALA B 1 85 ? -6.285 3.928 -1.385 1 93.19 85 ALA B CA 1
ATOM 1523 C C . ALA B 1 85 ? -7.16 2.818 -1.963 1 93.19 85 ALA B C 1
ATOM 1525 O O . ALA B 1 85 ? -8.148 2.414 -1.345 1 93.19 85 ALA B O 1
ATOM 1526 N N . THR B 1 86 ? -6.832 2.359 -3.086 1 94.19 86 THR B N 1
ATOM 1527 C CA . THR B 1 86 ? -7.609 1.302 -3.723 1 94.19 86 THR B CA 1
ATOM 1528 C C . THR B 1 86 ? -7.5 0 -2.934 1 94.19 86 THR B C 1
ATOM 1530 O O . THR B 1 86 ? -8.508 -0.665 -2.678 1 94.19 86 THR B O 1
ATOM 1533 N N . LEU B 1 87 ? -6.309 -0.307 -2.607 1 94.62 87 LEU B N 1
ATOM 1534 C CA . LEU B 1 87 ? -6.09 -1.512 -1.812 1 94.62 87 LEU B CA 1
ATOM 1535 C C . LEU B 1 87 ? -6.801 -1.413 -0.469 1 94.62 87 LEU B C 1
ATOM 1537 O O . LEU B 1 87 ? -7.387 -2.391 0.002 1 94.62 87 LEU B O 1
ATOM 1541 N N . ARG B 1 88 ? -6.77 -0.263 0.108 1 95.19 88 ARG B N 1
ATOM 1542 C CA . ARG B 1 88 ? -7.484 -0.027 1.358 1 95.19 88 ARG B CA 1
ATOM 1543 C C . ARG B 1 88 ? -8.977 -0.266 1.187 1 95.19 88 ARG B C 1
ATOM 1545 O O . ARG B 1 88 ? -9.594 -0.977 1.984 1 95.19 88 ARG B O 1
ATOM 1552 N N . ALA B 1 89 ? -9.461 0.318 0.182 1 95.69 89 ALA B N 1
ATOM 1553 C CA . ALA B 1 89 ? -10.891 0.167 -0.08 1 95.69 89 ALA B CA 1
ATOM 1554 C C . ALA B 1 89 ? -11.266 -1.301 -0.269 1 95.69 89 ALA B C 1
ATOM 1556 O O . ALA B 1 89 ? -12.297 -1.755 0.224 1 95.69 89 ALA B O 1
ATOM 1557 N N . TYR B 1 90 ? -10.438 -1.976 -0.945 1 96.12 90 TYR B N 1
ATOM 1558 C CA . TYR B 1 90 ? -10.688 -3.393 -1.185 1 96.12 90 TYR B CA 1
ATOM 1559 C C . TYR B 1 90 ? -10.695 -4.176 0.123 1 96.12 90 TYR B C 1
ATOM 1561 O O . TYR B 1 90 ? -11.633 -4.934 0.393 1 96.12 90 TYR B O 1
ATOM 1569 N N . VAL B 1 91 ? -9.688 -4.031 0.862 1 96.75 91 VAL B N 1
ATOM 1570 C CA . VAL B 1 91 ? -9.562 -4.742 2.131 1 96.75 91 VAL B CA 1
ATOM 1571 C C . VAL B 1 91 ? -10.734 -4.379 3.043 1 96.75 91 VAL B C 1
ATOM 1573 O O . VAL B 1 91 ? -11.305 -5.242 3.715 1 96.75 91 VAL B O 1
ATOM 1576 N N . GLU B 1 92 ? -11.117 -3.102 3.053 1 96.62 92 GLU B N 1
ATOM 1577 C CA . GLU B 1 92 ? -12.242 -2.643 3.859 1 96.62 92 GLU B CA 1
ATOM 1578 C C . GLU B 1 92 ? -13.555 -3.254 3.377 1 96.62 92 GLU B C 1
ATOM 1580 O O . GLU B 1 92 ? -14.406 -3.617 4.188 1 96.62 92 GLU B O 1
ATOM 1585 N N . ALA B 1 93 ? -13.68 -3.332 2.07 1 96.75 93 ALA B N 1
ATOM 1586 C CA . ALA B 1 93 ? -14.867 -3.953 1.494 1 96.75 93 ALA B CA 1
ATOM 1587 C C . ALA B 1 93 ? -15.016 -5.398 1.959 1 96.75 93 ALA B C 1
ATOM 1589 O O . ALA B 1 93 ? -16.125 -5.926 2.041 1 96.75 93 ALA B O 1
ATOM 1590 N N . LEU B 1 94 ? -13.922 -5.988 2.279 1 96.06 94 LEU B N 1
ATOM 1591 C CA . LEU B 1 94 ? -13.922 -7.371 2.738 1 96.06 94 LEU B CA 1
ATOM 1592 C C . LEU B 1 94 ? -13.992 -7.441 4.262 1 96.06 94 LEU B C 1
ATOM 1594 O O . LEU B 1 94 ? -13.906 -8.523 4.844 1 96.06 94 LEU B O 1
ATOM 1598 N N . GLY B 1 95 ? -14.031 -6.344 4.887 1 95.56 95 GLY B N 1
ATOM 1599 C CA . GLY B 1 95 ? -14.227 -6.305 6.328 1 95.56 95 GLY B CA 1
ATOM 1600 C C . GLY B 1 95 ? -12.922 -6.215 7.105 1 95.56 95 GLY B C 1
ATOM 1601 O O . GLY B 1 95 ? -12.891 -6.488 8.305 1 95.56 95 GLY B O 1
ATOM 1602 N N . GLY B 1 96 ? -11.875 -5.875 6.434 1 96.81 96 GLY B N 1
ATOM 1603 C CA . GLY B 1 96 ? -10.578 -5.785 7.086 1 96.81 96 GLY B CA 1
ATOM 1604 C C . GLY B 1 96 ? -10.062 -4.359 7.191 1 96.81 96 GLY B C 1
ATOM 1605 O O . GLY B 1 96 ? -10.797 -3.408 6.93 1 96.81 96 GLY B O 1
ATOM 1606 N N . ARG B 1 97 ? -8.82 -4.285 7.711 1 97.25 97 ARG B N 1
ATOM 1607 C CA . ARG B 1 97 ? -8.086 -3.027 7.809 1 97.25 97 ARG B CA 1
ATOM 1608 C C . ARG B 1 97 ? -6.703 -3.15 7.184 1 97.25 97 ARG B C 1
ATOM 1610 O O . ARG B 1 97 ? -6.004 -4.141 7.402 1 97.25 97 ARG B O 1
ATOM 1617 N N . LEU B 1 98 ? -6.391 -2.162 6.359 1 96.44 98 LEU B N 1
ATOM 1618 C CA . LEU B 1 98 ? -5.07 -2.145 5.742 1 96.44 98 LEU B CA 1
ATOM 1619 C C . LEU B 1 98 ? -4.066 -1.411 6.625 1 96.44 98 LEU 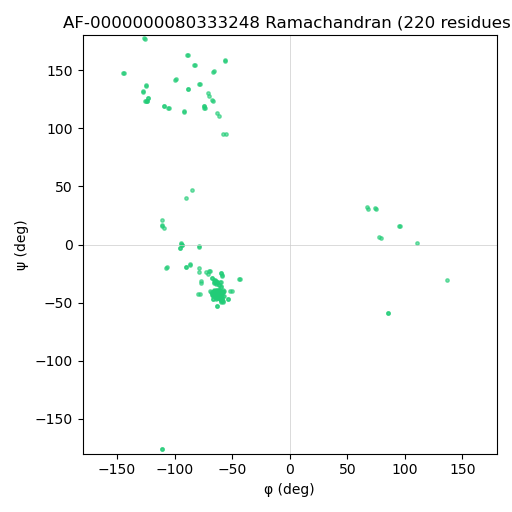B C 1
ATOM 1621 O O . LEU B 1 98 ? -4.375 -0.349 7.172 1 96.44 98 LEU B O 1
ATOM 1625 N N . ARG B 1 99 ? -2.93 -2.033 6.77 1 96.19 99 ARG B N 1
ATOM 1626 C CA . ARG B 1 99 ? -1.799 -1.373 7.414 1 96.19 99 ARG B CA 1
ATOM 1627 C C . ARG B 1 99 ? -0.577 -1.364 6.5 1 96.19 99 ARG B C 1
ATOM 1629 O O . ARG B 1 99 ? -0.187 -2.404 5.965 1 96.19 99 ARG B O 1
ATOM 1636 N N . VAL B 1 100 ? -0.094 -0.198 6.262 1 96 100 VAL B N 1
ATOM 1637 C CA . VAL B 1 100 ? 1.147 -0.038 5.512 1 96 100 VAL B CA 1
ATOM 1638 C C . VAL B 1 100 ? 2.26 0.428 6.449 1 96 100 VAL B C 1
ATOM 1640 O O . VAL B 1 100 ? 2.162 1.497 7.055 1 96 100 VAL B O 1
ATOM 1643 N N . VAL B 1 101 ? 3.27 -0.377 6.539 1 96.62 101 VAL B N 1
ATOM 1644 C CA . VAL B 1 101 ? 4.297 -0.163 7.551 1 96.62 101 VAL B CA 1
ATOM 1645 C C . VAL B 1 101 ? 5.664 -0.03 6.879 1 96.62 101 VAL B C 1
ATOM 1647 O O . VAL B 1 101 ? 6.023 -0.841 6.023 1 96.62 101 VAL B O 1
ATOM 1650 N N . ALA B 1 102 ? 6.328 1.012 7.164 1 96.81 102 ALA B N 1
ATOM 1651 C CA . ALA B 1 102 ? 7.742 1.151 6.824 1 96.81 102 ALA B CA 1
ATOM 1652 C C . ALA B 1 102 ? 8.633 0.674 7.969 1 96.81 102 ALA B C 1
ATOM 1654 O O . ALA B 1 102 ? 8.633 1.27 9.047 1 96.81 102 ALA B O 1
ATOM 1655 N N . ASP B 1 103 ? 9.367 -0.382 7.715 1 97.31 103 ASP B N 1
ATOM 1656 C CA . ASP B 1 103 ? 10.219 -1.013 8.719 1 97.31 103 ASP B CA 1
ATOM 1657 C C . ASP B 1 103 ? 11.695 -0.699 8.469 1 97.31 103 ASP B C 1
ATOM 1659 O O . ASP B 1 103 ? 12.258 -1.119 7.457 1 97.31 103 ASP B O 1
ATOM 1663 N N . PHE B 1 104 ? 12.297 -0.031 9.422 1 95.88 104 PHE B N 1
ATOM 1664 C CA . PHE B 1 104 ? 13.695 0.37 9.258 1 95.88 104 PHE B CA 1
ATOM 1665 C C . PHE B 1 104 ? 14.594 -0.406 10.211 1 95.88 104 PHE B C 1
ATOM 1667 O O . PHE B 1 104 ? 15.766 -0.064 10.383 1 95.88 104 PHE B O 1
ATOM 1674 N N . GLY B 1 105 ? 14.117 -1.457 10.742 1 93.69 105 GLY B N 1
ATOM 1675 C CA . GLY B 1 105 ? 14.883 -2.275 11.672 1 93.69 105 GLY B CA 1
ATOM 1676 C C . GLY B 1 105 ? 14.812 -1.78 13.102 1 93.69 105 GLY B C 1
ATOM 1677 O O . GLY B 1 105 ? 14.219 -2.436 13.961 1 93.69 105 GLY B O 1
ATOM 1678 N N . ASP B 1 106 ? 15.211 -0.589 13.414 1 92 106 ASP B N 1
ATOM 1679 C CA . ASP B 1 106 ? 15.219 -0.008 14.75 1 92 106 ASP B CA 1
ATOM 1680 C C . ASP B 1 106 ? 13.898 0.704 15.047 1 92 106 ASP B C 1
ATOM 1682 O O . ASP B 1 106 ? 13.586 0.976 16.203 1 92 106 ASP B O 1
ATOM 1686 N N . ALA B 1 107 ? 13.211 1.009 13.883 1 93.56 107 ALA B N 1
ATOM 1687 C CA . ALA B 1 107 ? 11.93 1.7 14.008 1 93.56 107 ALA B CA 1
ATOM 1688 C C . ALA B 1 107 ? 10.945 1.229 12.945 1 93.56 107 ALA B C 1
ATOM 1690 O O . ALA B 1 107 ? 11.352 0.83 11.852 1 93.56 107 ALA B O 1
ATOM 1691 N N . GLU B 1 108 ? 9.734 1.237 13.32 1 95.5 108 GLU B N 1
ATOM 1692 C CA . GLU B 1 108 ? 8.648 0.99 12.383 1 95.5 108 GLU B CA 1
ATOM 1693 C C . GLU B 1 108 ? 7.633 2.129 12.398 1 95.5 108 GLU B C 1
ATOM 1695 O O . GLU B 1 108 ? 7.293 2.65 13.461 1 95.5 108 GLU B O 1
ATOM 1700 N N . TYR B 1 109 ? 7.238 2.496 11.188 1 93.75 109 TYR B N 1
ATOM 1701 C CA . TYR B 1 109 ? 6.246 3.559 11.062 1 93.75 109 TYR B CA 1
ATOM 1702 C C . TYR B 1 109 ? 5.047 3.09 10.242 1 93.75 109 TYR B C 1
ATOM 1704 O O . TYR B 1 109 ? 5.207 2.592 9.125 1 93.75 109 TYR B O 1
ATOM 1712 N N . THR B 1 110 ? 3.875 3.199 10.859 1 92.81 110 THR B N 1
ATOM 1713 C CA . THR B 1 110 ? 2.664 3.014 10.07 1 92.81 110 THR B CA 1
ATOM 1714 C C . THR B 1 110 ? 2.404 4.23 9.188 1 92.81 110 THR B C 1
ATOM 1716 O O . THR B 1 110 ? 2.18 5.332 9.688 1 92.81 110 THR B O 1
ATOM 1719 N N . VAL B 1 111 ? 2.418 3.984 7.805 1 89.56 111 VAL B N 1
ATOM 1720 C CA . VAL B 1 111 ? 2.361 5.137 6.914 1 89.56 111 VAL B CA 1
ATOM 1721 C C . VAL B 1 111 ? 0.981 5.223 6.266 1 89.56 111 VAL B C 1
ATOM 1723 O O . VAL B 1 111 ? 0.611 6.262 5.715 1 89.56 111 VAL B O 1
ATOM 1726 N N . ALA B 1 112 ? 0.278 4.055 6.305 1 84.81 112 ALA B N 1
ATOM 1727 C CA . ALA B 1 112 ? -1.096 4.066 5.809 1 84.81 112 ALA B CA 1
ATOM 1728 C C . ALA B 1 112 ? -1.893 2.895 6.375 1 84.81 112 ALA B C 1
ATOM 1730 O O . ALA B 1 112 ? -1.323 1.857 6.719 1 84.81 112 ALA B O 1
#

Nearest PDB structures (foldseek):
  7ewd-assembly1_A  TM=9.598E-01  e=3.452E-07  Mycobacterium tuberculosis H37Rv
  7ewc-assembly1_A  TM=9.364E-01  e=1.516E-06  Mycobacterium tuberculosis H37Rv
  7ewd-assembly1_B  TM=9.318E-01  e=2.064E-06  Mycobacterium tuberculosis H37Rv
  7ewc-assembly2_C  TM=9.296E-01  e=4.066E-06  Mycobacterium tuberculosis H37Rv
  7ewe-assembly3_E  TM=9.391E-01  e=1.900E-05  Mycobacterium tuberculosis H37Rv

Solvent-accessible surface area (backbone atoms only — not comparable to full-atom values): 11813 Å² total; per-residue (Å²): 128,65,62,66,54,54,56,52,49,54,51,51,52,51,51,48,38,50,72,70,66,40,84,73,73,48,76,68,51,49,50,52,49,51,50,51,49,52,38,30,53,29,17,37,50,54,44,50,54,36,47,75,67,71,46,50,56,56,56,51,12,58,74,65,73,49,53,40,67,58,44,48,39,44,30,68,34,45,47,47,70,31,30,43,45,56,51,35,47,51,36,40,72,70,65,30,43,54,40,29,32,43,35,54,85,91,48,74,42,70,51,75,128,64,64,65,55,54,56,52,50,53,50,51,53,51,51,50,38,50,71,70,66,40,82,73,72,48,74,68,51,49,51,51,50,50,51,51,49,52,40,29,53,28,16,37,50,56,43,50,54,36,48,75,68,71,47,51,55,56,57,50,12,57,76,65,71,49,52,41,67,57,44,48,39,43,30,66,34,49,48,47,71,32,28,41,46,56,53,34,46,51,36,41,72,69,65,28,44,56,41,30,32,44,35,54,84,90,48,74,42,70,50,74

pLDDT: mean 90.1, std 7.3, range [55.25, 97.75]

Secondary structure (DSSP, 8-state):
--HHHHHHHHHHHHHHHHHTT--PPPHHHHHHHHHHHHHHHHHHHHHHHHHHTT--HHHHHHHHTS-HHHHHHHHTTGGGGSBHHHHHHHHHHTT-EEEEEEE-SS-EEE--/--HHHHHHHHHHHHHHHHHTT--PPPHHHHHHHHHHHHHHHHHHHHHHHHHHTT--HHHHHHHHTS-HHHHHHHHTTTTTTSBHHHHHHHHHHTT-EEEEEEE-SS-EEE--